Protein AF-A0A2C1K5Q5-F1 (afdb_monomer_lite)

Radius of gyration: 45.85 Å; chains: 1; bounding box: 96×28×118 Å

pLDDT: mean 88.66, std 10.62, range [39.16, 97.31]

Secondary structure (DSSP, 8-state):
--SSHHHHHHHHHHHHHHHHHHHHHHHHHHHHHHHHHHHHHHHHHHHHHHS--HHHHHHHHHHHHHHHHHHHHHHHHHHHHHHHHHHHHHHHHHHHHHHHHHHHHHHHHHHHHHHHHHHHHHHHHHHHHHHHHHH-S----HHHHHHTT--TT----TTTTHHHHHHHHHHHHHHHHHHHHHHHHHHHHHHHHHHTT-

Foldseek 3Di:
DPPPPVVVLVVVLVVLVVLLVVLVVVLVVLVVVLVVLVVQLVVLVVCCVVPVDPVSVVSNVVSVVVNVVSVVVNVVSVVVSVVSVVVNVVSVVVVVVVVVVVVVVVVVVVVVVVVVVVVVVVVVVVVVVVVCVVCPPDQQDVVLCVVLVHDSPDHQDCPSNVVSVVVSVVVVVVVVVVVVVVVVVVVVVVVCVVPVPD

Sequence (198 aa):
MMGLFNSKKVSEMEKLQEQQAKLQAESGKLQAKLTQIQNGLVIAETNEMIDPTASNKKQVEKFKNAVEKTKEEIAEVTKQAQEVAQQIGAIKAEEKRAEIAEAGKVHEERVYLSHKRQLLENEIDRLNNWLYAKTGNPVEAPELKKLAGLKYNESISPVEHAPYKEAELKAVEAGREKAKRDFEKLMKQINDFLEKNE

Structure (mmCIF, N/CA/C/O backbone):
data_AF-A0A2C1K5Q5-F1
#
_entry.id   AF-A0A2C1K5Q5-F1
#
loop_
_atom_site.group_PDB
_atom_site.id
_atom_site.type_symbol
_atom_site.label_atom_id
_atom_site.label_alt_id
_atom_site.label_comp_id
_atom_site.label_asym_id
_atom_site.label_entity_id
_atom_site.label_seq_id
_atom_site.pdbx_PDB_ins_code
_atom_site.Cartn_x
_atom_site.Cartn_y
_atom_site.Cartn_z
_atom_site.occupancy
_atom_site.B_iso_or_equiv
_atom_site.auth_seq_id
_atom_site.auth_comp_id
_atom_site.auth_asym_id
_atom_site.auth_atom_id
_atom_site.pdbx_PDB_model_num
ATOM 1 N N . MET A 1 1 ? -8.640 16.546 -8.458 1.00 39.16 1 MET A N 1
ATOM 2 C CA . MET A 1 1 ? -9.847 17.060 -7.764 1.00 39.16 1 MET A CA 1
ATOM 3 C C . MET A 1 1 ? -10.291 16.074 -6.674 1.00 39.16 1 MET A C 1
ATOM 5 O O . MET A 1 1 ? -11.147 15.243 -6.928 1.00 39.16 1 MET A O 1
ATOM 9 N N . MET A 1 2 ? -9.704 16.148 -5.471 1.00 49.53 2 MET A N 1
ATOM 10 C CA . MET A 1 2 ? -9.969 15.244 -4.324 1.00 49.53 2 MET A CA 1
ATOM 11 C C . MET A 1 2 ? -10.638 15.960 -3.121 1.00 49.53 2 MET A C 1
ATOM 13 O O . MET A 1 2 ? -10.566 15.495 -1.992 1.00 49.53 2 MET A O 1
ATOM 17 N N . GLY A 1 3 ? -11.262 17.129 -3.316 1.00 48.12 3 GLY A N 1
ATOM 18 C CA . GLY A 1 3 ? -11.616 18.017 -2.191 1.00 48.12 3 GLY A CA 1
ATOM 19 C C . GLY A 1 3 ? -12.977 17.787 -1.515 1.00 48.12 3 GLY A C 1
ATOM 20 O O . GLY A 1 3 ? -13.147 18.140 -0.352 1.00 48.12 3 GLY A O 1
ATOM 21 N N . LEU A 1 4 ? -13.964 17.217 -2.217 1.00 47.88 4 LEU A N 1
ATOM 22 C CA . LEU A 1 4 ? -15.367 17.209 -1.753 1.00 47.88 4 LEU A CA 1
ATOM 23 C C . LEU A 1 4 ? -15.872 15.845 -1.253 1.00 47.88 4 LEU A C 1
ATOM 25 O O . LEU A 1 4 ? -16.774 15.806 -0.420 1.00 47.88 4 LEU A O 1
ATOM 29 N N . PHE A 1 5 ? -15.296 14.736 -1.730 1.00 50.44 5 PHE A N 1
ATOM 30 C CA . PHE A 1 5 ? -15.665 13.387 -1.273 1.00 50.44 5 PHE A CA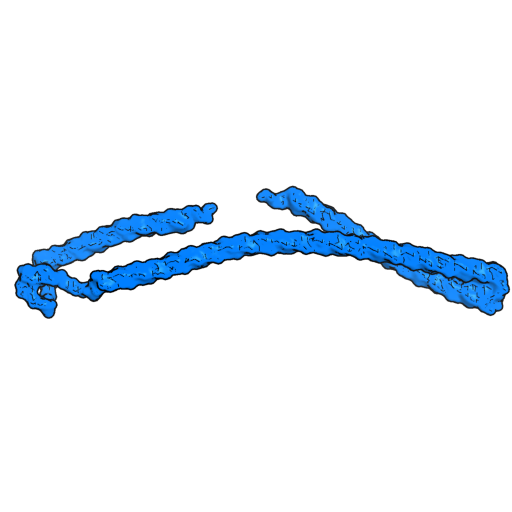 1
ATOM 31 C C . PHE A 1 5 ? -14.965 13.011 0.042 1.00 50.44 5 PHE A C 1
ATOM 33 O O . PHE A 1 5 ? -15.593 12.421 0.918 1.00 50.44 5 PHE A O 1
ATOM 40 N N . ASN A 1 6 ? -13.707 13.432 0.218 1.00 62.22 6 ASN A N 1
ATOM 41 C CA . ASN A 1 6 ? -12.969 13.208 1.463 1.00 62.22 6 ASN A CA 1
ATOM 42 C C . ASN A 1 6 ? -13.503 14.058 2.621 1.00 62.22 6 ASN A C 1
ATOM 44 O O . ASN A 1 6 ? -13.598 13.560 3.732 1.00 62.22 6 ASN A O 1
ATOM 48 N N . SER A 1 7 ? -13.918 15.307 2.391 1.00 66.19 7 SER A N 1
ATOM 49 C CA . SER A 1 7 ? -14.347 16.192 3.486 1.00 66.19 7 SER A CA 1
ATOM 50 C C . SER A 1 7 ? -15.639 15.739 4.171 1.00 66.19 7 SER A C 1
ATOM 52 O O . SER A 1 7 ? -15.748 15.822 5.393 1.00 66.19 7 SER A O 1
ATOM 54 N N . LYS A 1 8 ? -16.605 15.200 3.414 1.00 72.00 8 LYS A N 1
ATOM 55 C CA . LYS A 1 8 ? -17.844 14.649 3.988 1.00 72.00 8 LYS A CA 1
ATOM 56 C C . LYS A 1 8 ? -17.593 13.385 4.809 1.00 72.00 8 LYS A C 1
ATOM 58 O O . LYS A 1 8 ? -18.120 13.290 5.911 1.00 72.00 8 LYS A O 1
ATOM 63 N N . LYS A 1 9 ? -16.773 12.456 4.308 1.00 73.19 9 LYS A N 1
ATOM 64 C CA . LYS A 1 9 ? -16.445 11.214 5.027 1.00 73.19 9 LYS A CA 1
ATOM 65 C C . LYS A 1 9 ? -15.557 11.447 6.243 1.00 73.19 9 LYS A C 1
ATOM 67 O O . LYS A 1 9 ? -15.786 10.822 7.268 1.00 73.19 9 LYS A O 1
ATOM 72 N N . VAL A 1 10 ? -14.618 12.391 6.165 1.00 75.69 10 VAL A N 1
ATOM 73 C CA . VAL A 1 10 ? -13.836 12.843 7.326 1.00 75.69 10 VAL A CA 1
ATOM 74 C C . VAL A 1 10 ? -14.768 13.417 8.393 1.00 75.69 10 VAL A C 1
ATOM 76 O O . VAL A 1 10 ? -14.705 12.992 9.540 1.00 75.69 10 VAL A O 1
ATOM 79 N N . SER A 1 11 ? -15.716 14.280 8.011 1.00 83.75 11 SER A N 1
ATOM 80 C CA . SER A 1 11 ? -16.703 14.828 8.952 1.00 83.75 11 SER A CA 1
ATOM 81 C C . SER A 1 11 ? -17.631 13.760 9.550 1.00 83.75 11 SER A C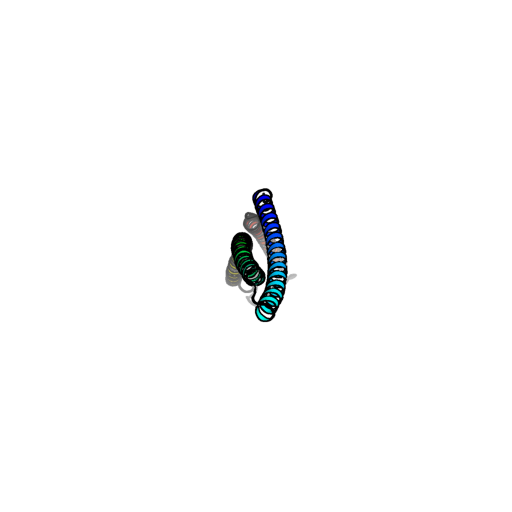 1
ATOM 83 O O . SER A 1 11 ? -18.013 13.849 10.715 1.00 83.75 11 SER A O 1
ATOM 85 N N . GLU A 1 12 ? -18.016 12.745 8.777 1.00 89.00 12 GLU A N 1
ATOM 86 C CA . GLU A 1 12 ? -18.826 11.622 9.261 1.00 89.00 12 GLU A CA 1
ATOM 87 C C . GLU A 1 12 ? -18.035 10.712 10.213 1.00 89.00 12 GLU A C 1
ATOM 89 O O . GLU A 1 12 ? -18.529 10.361 11.283 1.00 89.00 12 GLU A O 1
ATOM 94 N N . MET A 1 13 ? -16.779 10.409 9.883 1.00 89.62 13 MET A N 1
ATOM 95 C CA . MET A 1 13 ? -15.852 9.667 10.737 1.00 89.62 13 MET A CA 1
ATOM 96 C C . MET A 1 13 ? -15.617 10.383 12.071 1.00 89.62 13 MET A C 1
ATOM 98 O O . MET A 1 13 ? -15.681 9.747 13.120 1.00 89.62 13 MET A O 1
ATOM 102 N N . GLU A 1 14 ? -15.385 11.697 12.050 1.00 89.88 14 GLU A N 1
ATOM 103 C CA . GLU A 1 14 ? -15.222 12.516 13.259 1.00 89.88 14 GLU A CA 1
ATOM 104 C C . GLU A 1 14 ? -16.461 12.435 14.160 1.00 89.88 14 GLU A C 1
ATOM 106 O O . GLU A 1 14 ? -16.340 12.191 15.361 1.00 89.88 14 GLU A O 1
ATOM 111 N N . LYS A 1 15 ? -17.664 12.551 13.581 1.00 94.19 15 LYS A N 1
ATOM 112 C CA . LYS A 1 15 ? -18.925 12.422 14.329 1.00 94.19 15 LYS A CA 1
ATOM 113 C C . LYS A 1 15 ? -19.098 11.036 14.942 1.00 94.19 15 LYS A C 1
ATOM 115 O O . LYS A 1 15 ? -19.500 10.933 16.099 1.00 94.19 15 LYS A O 1
ATOM 120 N N . LEU A 1 16 ? -18.787 9.977 14.197 1.00 94.38 16 LEU A N 1
ATOM 121 C CA . LEU A 1 16 ? -18.882 8.605 14.696 1.00 94.38 16 LEU A CA 1
ATOM 122 C C . LEU A 1 16 ? -17.865 8.332 15.808 1.00 94.38 16 LEU A C 1
ATOM 124 O O . LEU A 1 16 ? -18.200 7.676 16.791 1.00 94.38 16 LEU A O 1
ATOM 128 N N . GLN A 1 17 ? -16.649 8.872 15.707 1.00 91.81 17 GLN A N 1
ATOM 129 C CA . GLN A 1 17 ? -15.642 8.784 16.770 1.00 91.81 17 GLN A CA 1
ATOM 130 C C . GLN A 1 17 ? -16.077 9.539 18.030 1.00 91.81 17 GLN A C 1
ATOM 132 O O . GLN A 1 17 ? -15.941 9.019 19.139 1.00 91.81 17 GLN A O 1
ATOM 137 N N . GLU A 1 18 ? -16.659 10.731 17.878 1.00 95.56 18 GLU A N 1
ATOM 138 C CA . GLU A 1 18 ? -17.220 11.486 19.000 1.00 95.56 18 GLU A CA 1
ATOM 139 C C . GLU A 1 18 ? -18.381 10.722 19.660 1.00 95.56 18 GLU A C 1
ATOM 141 O O . GLU A 1 18 ? -18.452 10.624 20.887 1.00 95.56 18 GLU A O 1
ATOM 146 N N . GLN A 1 19 ? -19.274 10.133 18.861 1.00 94.75 19 GLN A N 1
ATOM 147 C CA . GLN A 1 19 ? -20.378 9.313 19.355 1.00 94.75 19 GLN A CA 1
ATOM 148 C C . GLN A 1 19 ? -19.874 8.055 20.075 1.00 94.75 19 GLN A C 1
ATOM 150 O O . GLN A 1 19 ? -20.374 7.728 21.151 1.00 94.75 19 GLN A O 1
ATOM 155 N N . GLN A 1 20 ? -18.849 7.386 19.544 1.00 93.50 20 GLN A N 1
ATOM 156 C CA . GLN A 1 20 ? -18.217 6.237 20.189 1.00 93.50 20 GLN A CA 1
ATOM 157 C C . GLN A 1 20 ? -17.635 6.613 21.559 1.00 93.50 20 GLN A C 1
ATOM 159 O O . GLN A 1 20 ? -17.859 5.897 22.536 1.00 93.50 20 GLN A O 1
ATOM 164 N N . ALA A 1 21 ? -16.941 7.750 21.654 1.00 93.94 21 ALA A N 1
ATOM 165 C CA . ALA A 1 21 ? -16.393 8.245 22.915 1.00 93.94 21 ALA A CA 1
ATOM 166 C C . ALA A 1 21 ? -17.498 8.577 23.935 1.00 93.94 21 ALA A C 1
ATOM 168 O O . ALA A 1 21 ? -17.375 8.243 25.116 1.00 93.94 21 ALA A O 1
ATOM 169 N N . LYS A 1 22 ? -18.608 9.181 23.485 1.00 96.56 22 LYS A N 1
ATOM 170 C CA . LYS A 1 22 ? -19.780 9.461 24.333 1.00 96.56 22 LYS A CA 1
ATOM 171 C C . LYS A 1 22 ? -20.405 8.179 24.882 1.00 96.56 22 LYS A C 1
ATOM 173 O O . LYS A 1 22 ? -20.611 8.093 26.090 1.00 96.56 22 LYS A O 1
ATOM 178 N N . LEU A 1 23 ? -20.633 7.176 24.033 1.00 96.31 23 LEU A N 1
ATOM 179 C CA . LEU A 1 23 ? -21.210 5.888 24.435 1.00 96.31 23 LEU A CA 1
ATOM 180 C C . LEU A 1 23 ? -20.294 5.122 25.403 1.00 96.31 23 LEU A C 1
ATOM 182 O O . LEU A 1 23 ? -20.768 4.532 26.371 1.00 96.31 23 LEU A O 1
ATOM 186 N N . GLN A 1 24 ? -18.972 5.178 25.211 1.00 92.50 24 GLN A N 1
ATOM 187 C CA . GLN A 1 24 ? -18.012 4.599 26.160 1.00 92.50 24 GLN A CA 1
ATOM 188 C C . GLN A 1 24 ? -18.064 5.293 27.527 1.00 92.50 24 GLN A C 1
ATOM 190 O O . GLN A 1 24 ? -18.086 4.624 28.563 1.00 92.50 24 GLN A O 1
ATOM 195 N N . ALA A 1 25 ? -18.124 6.627 27.543 1.00 95.50 25 ALA A N 1
ATOM 196 C CA . ALA A 1 25 ? -18.254 7.392 28.778 1.00 95.50 25 ALA A CA 1
ATOM 197 C C . ALA A 1 25 ? -19.586 7.106 29.494 1.00 95.50 25 ALA A C 1
ATOM 199 O O . ALA A 1 25 ? -19.619 6.991 30.720 1.00 95.50 25 ALA A O 1
ATOM 200 N N . GLU A 1 26 ? -20.681 6.971 28.745 1.00 95.88 26 GLU A N 1
ATOM 201 C CA . GLU A 1 26 ? -21.997 6.609 29.272 1.00 95.88 26 GLU A CA 1
ATOM 202 C C . GLU A 1 26 ? -22.008 5.194 29.858 1.00 95.88 26 GLU A C 1
ATOM 204 O O . GLU A 1 26 ? -22.417 5.015 31.005 1.00 95.88 26 GLU A O 1
ATOM 209 N N . SER A 1 27 ? -21.453 4.213 29.143 1.00 93.75 27 SER A N 1
ATOM 210 C CA . SER A 1 27 ? -21.282 2.848 29.649 1.00 93.75 27 SER A CA 1
ATOM 211 C C . SER A 1 27 ? -20.487 2.828 30.957 1.00 93.75 27 SER A C 1
ATOM 213 O O . SER A 1 27 ? -20.879 2.147 31.904 1.00 93.75 27 SER A O 1
ATOM 215 N N . GLY A 1 28 ? -19.399 3.600 31.055 1.00 93.69 28 GLY A N 1
ATOM 216 C CA . GLY A 1 28 ? -18.613 3.710 32.288 1.00 93.69 28 GLY A CA 1
ATOM 217 C C . GLY A 1 28 ? -19.412 4.296 33.458 1.00 93.69 28 GLY A C 1
ATOM 218 O O . GLY A 1 28 ? -19.342 3.790 34.580 1.00 93.69 28 GLY A O 1
ATOM 219 N N . LYS A 1 29 ? -20.236 5.322 33.203 1.00 96.88 29 LYS A N 1
ATOM 220 C CA . LYS A 1 29 ? -21.138 5.898 34.215 1.00 96.88 29 LYS A CA 1
ATOM 221 C C . LYS A 1 29 ? -22.200 4.898 34.672 1.00 96.88 29 LYS A C 1
ATOM 223 O O . LYS A 1 29 ? -22.448 4.790 35.872 1.00 96.88 29 LYS A O 1
ATOM 228 N N . LEU A 1 30 ? -22.809 4.159 33.745 1.00 97.19 30 LEU A N 1
ATOM 229 C CA . LEU A 1 30 ? -23.820 3.149 34.060 1.00 97.19 30 LEU A CA 1
ATOM 230 C C . LEU A 1 30 ? -23.230 1.972 34.842 1.00 97.19 30 LEU A C 1
ATOM 232 O O . LEU A 1 30 ? -23.850 1.510 35.796 1.00 97.19 30 LEU A O 1
ATOM 236 N N . GLN A 1 31 ? -22.011 1.537 34.516 1.00 95.38 31 GLN A N 1
ATOM 237 C CA . GLN A 1 31 ? -21.297 0.515 35.287 1.00 95.38 31 GLN A CA 1
ATOM 238 C C . GLN A 1 31 ? -21.001 0.986 36.716 1.00 95.38 31 GLN A C 1
ATOM 240 O O . GLN A 1 31 ? -21.250 0.250 37.668 1.00 95.38 31 GLN A O 1
ATOM 245 N N . ALA A 1 32 ? -20.546 2.230 36.895 1.00 97.06 32 ALA A N 1
ATOM 246 C CA . ALA A 1 32 ? -20.340 2.797 38.228 1.00 97.06 32 ALA A CA 1
ATOM 247 C C . ALA A 1 32 ? -21.654 2.878 39.030 1.00 97.06 32 ALA A C 1
ATOM 249 O O . ALA A 1 32 ? -21.691 2.502 40.204 1.00 97.06 32 ALA A O 1
ATOM 250 N N . LYS A 1 33 ? -22.747 3.309 38.385 1.00 96.81 33 LYS A N 1
ATOM 251 C CA . LYS A 1 33 ? -24.098 3.337 38.966 1.00 96.81 33 LYS A CA 1
ATOM 252 C C . LYS A 1 33 ? -24.565 1.934 39.360 1.00 96.81 33 LYS A C 1
ATOM 254 O O . LYS A 1 33 ? -25.081 1.762 40.460 1.00 96.81 33 LYS A O 1
ATOM 259 N N . LEU A 1 34 ? -24.347 0.929 38.511 1.00 97.06 34 LEU A N 1
ATOM 260 C CA . LEU A 1 34 ? -24.694 -0.464 38.796 1.00 97.06 34 LEU A CA 1
ATOM 261 C C . LEU A 1 34 ? -23.982 -0.966 40.057 1.00 97.06 34 LEU A C 1
ATOM 263 O O . LEU A 1 34 ? -24.642 -1.502 40.943 1.00 97.06 34 LEU A O 1
ATOM 267 N N . THR A 1 35 ? -22.676 -0.720 40.182 1.00 97.12 35 THR A N 1
ATOM 268 C CA . THR A 1 35 ? -21.897 -1.080 41.377 1.00 97.12 35 THR A CA 1
ATOM 269 C C . THR A 1 35 ? -22.449 -0.408 42.636 1.00 97.12 35 THR A C 1
ATOM 271 O O . THR A 1 35 ? -22.597 -1.049 43.675 1.00 97.12 35 THR A O 1
ATOM 274 N N . GLN A 1 36 ? -22.811 0.877 42.560 1.00 96.75 36 GLN A N 1
ATOM 275 C CA . GLN A 1 36 ? -23.416 1.592 43.690 1.00 96.75 36 GLN A CA 1
ATOM 276 C C . GLN A 1 36 ? -24.774 0.999 44.093 1.00 96.75 36 GLN A C 1
ATOM 278 O O . GLN A 1 36 ? -25.029 0.807 45.282 1.00 96.75 36 GLN A O 1
ATOM 283 N N . ILE A 1 37 ? -25.629 0.676 43.118 1.00 96.44 37 ILE A N 1
ATOM 284 C CA . ILE A 1 37 ? -26.935 0.043 43.352 1.00 96.44 37 ILE A CA 1
ATOM 285 C C . ILE A 1 37 ? -26.750 -1.350 43.968 1.00 96.44 37 ILE A C 1
ATOM 287 O O . ILE A 1 37 ? -27.461 -1.687 44.910 1.00 96.44 37 ILE A O 1
ATOM 291 N N . GLN A 1 38 ? -25.789 -2.143 43.486 1.00 95.75 38 GLN A N 1
ATOM 292 C CA . GLN A 1 38 ? -25.484 -3.472 44.026 1.00 95.75 38 GLN A CA 1
ATOM 293 C C . GLN A 1 38 ? -24.976 -3.406 45.470 1.00 95.75 38 GLN A C 1
ATOM 295 O O . GLN A 1 38 ? -25.436 -4.173 46.310 1.00 95.75 38 GLN A O 1
ATOM 300 N N . ASN A 1 39 ? -24.105 -2.450 45.795 1.00 96.25 39 ASN A N 1
ATOM 301 C CA . ASN A 1 39 ? -23.684 -2.225 47.180 1.00 96.25 39 ASN A CA 1
ATOM 302 C C . ASN A 1 39 ? -24.875 -1.832 48.072 1.00 96.25 39 ASN A C 1
ATOM 304 O O . ASN A 1 39 ? -25.008 -2.333 49.188 1.00 96.25 39 ASN A O 1
ATOM 308 N N . GLY A 1 40 ? -25.773 -0.976 47.571 1.00 95.12 40 GLY A N 1
ATOM 309 C CA . GLY A 1 40 ? -27.017 -0.621 48.260 1.00 95.12 40 GLY A CA 1
ATOM 310 C C . GLY A 1 40 ? -27.956 -1.814 48.464 1.00 95.12 40 GLY A C 1
ATOM 311 O O . GLY A 1 40 ? -28.557 -1.939 49.530 1.00 95.12 40 GLY A O 1
ATOM 312 N N . LEU A 1 41 ? -28.034 -2.717 47.481 1.00 95.75 41 LEU A N 1
ATOM 313 C CA . LEU A 1 41 ? -28.799 -3.959 47.570 1.00 95.75 41 LEU A CA 1
ATOM 314 C C . LEU A 1 41 ? -28.278 -4.852 48.700 1.00 95.75 41 LEU A C 1
ATOM 316 O O . LEU A 1 41 ? -29.075 -5.278 49.525 1.00 95.75 41 LEU A O 1
ATOM 320 N N . VAL A 1 42 ? -26.962 -5.066 48.793 1.00 95.69 42 VAL A N 1
ATOM 321 C CA . VAL A 1 42 ? -26.351 -5.891 49.855 1.00 95.69 42 VAL A CA 1
ATOM 322 C C . VAL A 1 42 ? -26.678 -5.342 51.249 1.00 95.69 42 VAL A C 1
ATOM 324 O O . VAL A 1 42 ? -27.010 -6.101 52.162 1.00 95.69 42 VAL A O 1
ATOM 327 N N . ILE A 1 43 ? -26.637 -4.017 51.422 1.00 94.56 43 ILE A N 1
ATOM 328 C CA . ILE A 1 43 ? -27.013 -3.365 52.686 1.00 94.56 43 ILE A CA 1
ATOM 329 C C . ILE A 1 43 ? -28.507 -3.569 52.979 1.00 94.56 43 ILE A C 1
ATOM 331 O O . ILE A 1 43 ? -28.873 -3.899 54.106 1.00 94.56 43 ILE A O 1
ATOM 335 N N . ALA A 1 44 ? -29.375 -3.400 51.978 1.00 93.06 44 ALA A N 1
ATOM 336 C CA . ALA A 1 44 ? -30.815 -3.599 52.134 1.00 93.06 44 ALA A CA 1
ATOM 337 C C . ALA A 1 44 ? -31.167 -5.058 52.474 1.00 93.06 44 ALA A C 1
ATOM 339 O O . ALA A 1 44 ? -31.993 -5.289 53.354 1.00 93.06 44 ALA A O 1
ATOM 340 N N . GLU A 1 45 ? -30.509 -6.027 51.836 1.00 93.31 45 GLU A N 1
ATOM 341 C CA . GLU A 1 45 ? -30.663 -7.457 52.125 1.00 93.31 45 GLU A CA 1
ATOM 342 C C . GLU A 1 45 ? -30.188 -7.785 53.546 1.00 93.31 45 GLU A C 1
ATOM 344 O O . GLU A 1 45 ? -30.868 -8.508 54.269 1.00 93.31 45 GLU A O 1
ATOM 349 N N . THR A 1 46 ? -29.084 -7.182 53.998 1.00 95.06 46 THR A N 1
ATOM 350 C CA . THR A 1 46 ? -28.599 -7.323 55.382 1.00 95.06 46 THR A CA 1
ATOM 351 C C . THR A 1 46 ? -29.612 -6.775 56.392 1.00 95.06 46 THR A C 1
ATOM 353 O O . THR A 1 46 ? -29.907 -7.430 57.390 1.00 95.06 46 THR A O 1
ATOM 356 N N . ASN A 1 47 ? -30.190 -5.600 56.129 1.00 91.56 47 ASN A N 1
ATOM 357 C CA . ASN A 1 47 ? -31.213 -5.009 56.995 1.00 91.56 47 ASN A CA 1
ATOM 358 C C . ASN A 1 47 ? -32.495 -5.851 57.038 1.00 91.56 47 ASN A C 1
ATOM 360 O O . ASN A 1 47 ? -33.099 -5.972 58.098 1.00 91.56 47 ASN A O 1
ATOM 364 N N . GLU A 1 48 ? -32.906 -6.448 55.916 1.00 92.94 48 GLU A N 1
ATOM 365 C CA . GLU A 1 48 ? -34.038 -7.382 55.886 1.00 92.94 48 GLU A CA 1
ATOM 366 C C . GLU A 1 48 ? -33.754 -8.655 56.701 1.00 92.94 48 GLU A C 1
ATOM 368 O O . GLU A 1 48 ? -34.644 -9.137 57.398 1.00 92.94 48 GLU A O 1
ATOM 373 N N . MET A 1 49 ? -32.525 -9.185 56.655 1.00 93.12 49 MET A N 1
ATOM 374 C CA . MET A 1 49 ? -32.130 -10.356 57.451 1.00 93.12 49 MET A CA 1
ATOM 375 C C . MET A 1 49 ? -32.129 -10.073 58.956 1.00 93.12 49 MET A C 1
ATOM 377 O O . MET A 1 49 ? -32.522 -10.938 59.736 1.00 93.12 49 MET A O 1
ATOM 381 N N . ILE A 1 50 ? -31.669 -8.885 59.364 1.00 94.38 50 ILE A N 1
ATOM 382 C CA . ILE A 1 50 ? -31.616 -8.473 60.774 1.00 94.38 50 ILE A CA 1
ATOM 383 C C . ILE A 1 50 ? -33.016 -8.122 61.294 1.00 94.38 50 ILE A C 1
ATOM 385 O O . ILE A 1 50 ? -33.365 -8.503 62.410 1.00 94.38 50 ILE A O 1
ATOM 389 N N . ASP A 1 51 ? -33.812 -7.407 60.496 1.00 91.31 51 ASP A N 1
ATOM 390 C CA . ASP A 1 51 ? -35.159 -6.958 60.847 1.00 91.31 51 ASP A CA 1
ATOM 391 C C . ASP A 1 51 ? -36.130 -7.154 59.661 1.00 91.31 51 ASP A C 1
ATOM 393 O O . ASP A 1 51 ? -36.219 -6.302 58.762 1.00 91.31 51 ASP A O 1
ATOM 397 N N . PRO A 1 52 ? -36.874 -8.276 59.619 1.00 89.00 52 PRO A N 1
ATOM 398 C CA . PRO A 1 52 ? -37.687 -8.664 58.470 1.00 89.00 52 PRO A CA 1
ATOM 399 C C . PRO A 1 52 ? -39.031 -7.920 58.425 1.00 89.00 52 PRO A C 1
ATOM 401 O O . PRO A 1 52 ? -40.113 -8.512 58.481 1.00 89.00 52 PRO A O 1
ATOM 404 N N . THR A 1 53 ? -38.977 -6.598 58.271 1.00 93.38 53 THR A N 1
ATOM 405 C CA . THR A 1 53 ? -40.159 -5.747 58.093 1.00 93.38 53 THR A CA 1
ATOM 406 C C . THR A 1 53 ? -40.618 -5.692 56.636 1.00 93.38 53 THR A C 1
ATOM 408 O O . THR A 1 53 ? -39.848 -5.856 55.686 1.00 93.38 53 THR A O 1
ATOM 411 N N . ALA A 1 54 ? -41.896 -5.358 56.433 1.00 90.25 54 ALA A N 1
ATOM 412 C CA . ALA A 1 54 ? -42.432 -5.077 55.100 1.00 90.25 54 ALA A CA 1
ATOM 413 C C . ALA A 1 54 ? -41.729 -3.889 54.407 1.00 90.25 54 ALA A C 1
ATOM 415 O O . ALA A 1 54 ? -41.705 -3.818 53.179 1.00 90.25 54 ALA A O 1
ATOM 416 N N . SER A 1 55 ? -41.160 -2.957 55.181 1.00 91.69 55 SER A N 1
ATOM 417 C CA . SER A 1 55 ? -40.391 -1.829 54.647 1.00 91.69 55 SER A CA 1
ATOM 418 C C . SER A 1 55 ? -39.066 -2.293 54.041 1.00 91.69 55 SER A C 1
ATOM 420 O O . SER A 1 55 ? -38.768 -1.949 52.896 1.00 91.69 55 SER A O 1
ATOM 422 N N . ASN A 1 56 ? -38.315 -3.130 54.764 1.00 89.50 56 ASN A N 1
ATOM 423 C CA . ASN A 1 56 ? -37.016 -3.633 54.311 1.00 89.50 56 ASN A CA 1
ATOM 424 C C . ASN A 1 56 ? -37.162 -4.525 53.068 1.00 89.50 56 ASN A C 1
ATOM 426 O O . ASN A 1 56 ? -36.450 -4.321 52.085 1.00 89.50 56 ASN A O 1
ATOM 430 N N . LYS A 1 57 ? -38.194 -5.381 53.026 1.00 92.19 57 LYS A N 1
ATOM 431 C CA . LYS A 1 57 ? -38.570 -6.157 51.826 1.00 92.19 57 LYS A CA 1
ATOM 432 C C . LYS A 1 57 ? -38.799 -5.287 50.590 1.00 92.19 57 LYS A C 1
ATOM 434 O O . LYS A 1 57 ? -38.225 -5.529 49.529 1.00 92.19 57 LYS A O 1
ATOM 439 N N . LYS A 1 58 ? -39.596 -4.220 50.726 1.00 94.19 58 LYS A N 1
ATOM 440 C CA . LYS A 1 58 ? -39.845 -3.272 49.624 1.00 94.19 58 LYS A CA 1
ATOM 441 C C . LYS A 1 58 ? -38.574 -2.559 49.171 1.00 94.19 58 LYS A C 1
ATOM 443 O O . LYS A 1 58 ? -38.456 -2.203 47.999 1.00 94.19 58 LYS A O 1
ATOM 448 N N . GLN A 1 59 ? -37.640 -2.294 50.081 1.00 93.19 59 GLN A N 1
ATOM 449 C CA . GLN A 1 59 ? -36.373 -1.656 49.740 1.00 93.19 59 GLN A CA 1
ATOM 450 C C . GLN A 1 59 ? -35.478 -2.590 48.915 1.00 93.19 59 GLN A C 1
ATOM 452 O O . GLN A 1 59 ? -34.930 -2.149 47.903 1.00 93.19 59 GLN A O 1
ATOM 457 N N . VAL A 1 60 ? -35.404 -3.875 49.272 1.00 95.12 60 VAL A N 1
ATOM 458 C CA . VAL A 1 60 ? -34.706 -4.906 48.487 1.00 95.12 60 VAL A CA 1
ATOM 459 C C . VAL A 1 60 ? -35.306 -5.037 47.086 1.00 95.12 60 VAL A C 1
ATOM 461 O O . VAL A 1 60 ? -34.573 -4.980 46.099 1.00 95.12 60 VAL A O 1
ATOM 464 N N . GLU A 1 61 ? -36.634 -5.121 46.961 1.00 95.31 61 GLU A N 1
ATOM 465 C CA . GLU A 1 61 ? -37.307 -5.177 45.652 1.00 95.31 61 GLU A CA 1
ATOM 466 C C . GLU A 1 61 ? -37.013 -3.945 44.784 1.00 95.31 61 GLU A C 1
ATOM 468 O O . GLU A 1 61 ? -36.757 -4.072 43.585 1.00 95.31 61 GLU A O 1
ATOM 473 N N . LYS A 1 62 ? -36.988 -2.741 45.374 1.00 95.75 62 LYS A N 1
ATOM 474 C CA . LYS A 1 62 ? -36.616 -1.512 44.654 1.00 95.75 62 LYS A CA 1
ATOM 475 C C . LYS A 1 62 ? -35.194 -1.581 44.104 1.00 95.75 62 LYS A C 1
ATOM 477 O O . LYS A 1 62 ? -34.987 -1.211 42.950 1.00 95.75 62 LYS A O 1
ATOM 482 N N . PHE A 1 63 ? -34.233 -2.048 44.900 1.00 97.00 63 PHE A N 1
ATOM 483 C CA . PHE A 1 63 ? -32.852 -2.191 44.443 1.00 97.00 63 PHE A CA 1
ATOM 484 C C . PHE A 1 63 ? -32.713 -3.275 43.370 1.00 97.00 63 PHE A C 1
ATOM 486 O O . PHE A 1 63 ? -32.054 -3.021 42.367 1.00 97.00 63 PHE A O 1
ATOM 493 N N . LYS A 1 64 ? -33.393 -4.423 43.500 1.00 96.50 64 LYS A N 1
ATOM 494 C CA . LYS A 1 64 ? -33.424 -5.463 42.453 1.00 96.50 64 LYS A CA 1
ATOM 495 C C . LYS A 1 64 ? -33.961 -4.918 41.128 1.00 96.50 64 LYS A C 1
ATOM 497 O O . LYS A 1 64 ? -33.319 -5.076 40.095 1.00 96.50 64 LYS A O 1
ATOM 502 N N . ASN A 1 65 ? -35.068 -4.178 41.167 1.00 96.94 65 ASN A N 1
ATOM 503 C CA . ASN A 1 65 ? -35.621 -3.530 39.976 1.00 96.94 65 ASN A CA 1
ATOM 504 C C . ASN A 1 65 ? -34.669 -2.475 39.384 1.00 96.94 65 ASN A C 1
ATOM 506 O O . ASN A 1 65 ? -34.575 -2.341 38.167 1.00 96.94 65 ASN A O 1
ATOM 510 N N . ALA A 1 66 ? -33.958 -1.717 40.224 1.00 95.69 66 ALA A N 1
ATOM 511 C CA . ALA A 1 66 ? -32.974 -0.736 39.769 1.00 95.69 66 ALA A CA 1
ATOM 512 C C . ALA A 1 66 ? -31.734 -1.393 39.134 1.00 95.69 66 ALA A C 1
ATOM 514 O O . ALA A 1 66 ? -31.197 -0.854 38.164 1.00 95.69 66 ALA A O 1
ATOM 515 N N . VAL A 1 67 ? -31.300 -2.553 39.646 1.00 96.75 67 VAL A N 1
ATOM 516 C CA . VAL A 1 67 ? -30.236 -3.375 39.048 1.00 96.75 67 VAL A CA 1
ATOM 517 C C . VAL A 1 67 ? -30.640 -3.816 37.646 1.00 96.75 67 VAL A C 1
ATOM 519 O O . VAL A 1 67 ? -29.886 -3.568 36.709 1.00 96.75 67 VAL A O 1
ATOM 522 N N . GLU A 1 68 ? -31.822 -4.416 37.486 1.00 96.81 68 GLU A N 1
ATOM 523 C CA . GLU A 1 68 ? -32.270 -4.920 36.181 1.00 96.81 68 GLU A CA 1
ATOM 524 C C . GLU A 1 68 ? -32.423 -3.793 35.153 1.00 96.81 68 GLU A C 1
ATOM 526 O O . GLU A 1 68 ? -31.838 -3.876 34.077 1.00 96.81 68 GLU A O 1
ATOM 531 N N . LYS A 1 69 ? -33.052 -2.669 35.520 1.00 96.88 69 LYS A N 1
ATOM 532 C CA . LYS A 1 69 ? -33.135 -1.495 34.631 1.00 96.88 69 LYS A CA 1
ATOM 533 C C . LYS A 1 69 ? -31.766 -0.966 34.211 1.00 96.88 69 LYS A C 1
ATOM 535 O O . LYS A 1 69 ? -31.556 -0.627 33.054 1.00 96.88 69 LYS A O 1
ATOM 540 N N . THR A 1 70 ? -30.815 -0.902 35.144 1.00 96.12 70 THR A N 1
ATOM 541 C CA . THR A 1 70 ? -29.467 -0.406 34.827 1.00 96.12 70 THR A CA 1
ATOM 542 C C . THR A 1 70 ? -28.714 -1.388 33.922 1.00 96.12 70 THR A C 1
ATOM 544 O O . THR A 1 70 ? -27.956 -0.959 33.058 1.00 96.12 70 THR A O 1
ATOM 547 N N . LYS A 1 71 ? -28.932 -2.703 34.066 1.00 96.31 71 LYS A N 1
ATOM 548 C CA . LYS A 1 71 ? -28.385 -3.708 33.139 1.00 96.31 71 LYS A CA 1
ATOM 549 C C . LYS A 1 71 ? -28.975 -3.573 31.734 1.00 96.31 71 LYS A C 1
ATOM 551 O O . LYS A 1 71 ? -28.225 -3.687 30.770 1.00 96.31 71 LYS A O 1
ATOM 556 N N . GLU A 1 72 ? -30.277 -3.316 31.617 1.00 97.31 72 GLU A N 1
ATOM 557 C CA . GLU A 1 72 ? -30.935 -3.054 30.330 1.00 97.31 72 GLU A CA 1
ATOM 558 C C . GLU A 1 72 ? -30.360 -1.799 29.655 1.00 97.31 72 GLU A C 1
ATOM 560 O O . GLU A 1 72 ? -29.989 -1.854 28.483 1.00 97.31 72 GLU A O 1
ATOM 565 N N . GLU A 1 73 ? -30.188 -0.702 30.403 1.00 96.19 73 GLU A N 1
ATOM 566 C CA . GLU A 1 73 ? -29.535 0.525 29.914 1.00 96.19 73 GLU A CA 1
ATOM 567 C C . GLU A 1 73 ? -28.105 0.239 29.408 1.00 96.19 73 GLU A C 1
ATOM 569 O O . GLU A 1 73 ? -27.727 0.682 28.324 1.00 96.19 73 GLU A O 1
ATOM 574 N N . ILE A 1 74 ? -27.314 -0.553 30.146 1.00 95.06 74 ILE A N 1
ATOM 575 C CA . ILE A 1 74 ? -25.960 -0.960 29.723 1.00 95.06 74 ILE A CA 1
ATOM 576 C C . ILE A 1 74 ? -26.004 -1.783 28.430 1.00 95.06 74 ILE A C 1
ATOM 578 O O . ILE A 1 74 ? -25.161 -1.584 27.550 1.00 95.06 74 ILE A O 1
ATOM 582 N N . ALA A 1 75 ? -26.951 -2.715 28.309 1.00 95.81 75 ALA A N 1
ATOM 583 C CA . ALA A 1 75 ? -27.085 -3.558 27.125 1.00 95.81 75 ALA A CA 1
ATOM 584 C C . ALA A 1 75 ? -27.407 -2.725 25.875 1.00 95.81 75 ALA A C 1
ATOM 586 O O . ALA A 1 75 ? -26.794 -2.935 24.827 1.00 95.81 75 ALA A O 1
ATOM 587 N N . GLU A 1 76 ? -28.296 -1.739 25.999 1.00 96.94 76 GLU A N 1
ATOM 588 C CA . GLU A 1 76 ? -28.655 -0.837 24.903 1.00 96.94 76 GLU A CA 1
ATOM 589 C C . GLU A 1 76 ? -27.471 0.047 24.480 1.00 96.94 76 GLU A C 1
ATOM 591 O O . GLU A 1 76 ? -27.122 0.087 23.300 1.00 96.94 76 GLU A O 1
ATOM 596 N N . VAL A 1 77 ? -26.770 0.673 25.432 1.00 96.44 77 VAL A N 1
ATOM 597 C CA . VAL A 1 77 ? -25.565 1.474 25.136 1.00 96.44 77 VAL A CA 1
ATOM 598 C C . VAL A 1 77 ? -24.476 0.616 24.484 1.00 96.44 77 VAL A C 1
ATOM 600 O O . VAL A 1 77 ? -23.807 1.055 23.547 1.00 96.44 77 VAL A O 1
ATOM 603 N N . THR A 1 78 ? -24.314 -0.632 24.931 1.00 93.25 78 THR A N 1
ATOM 604 C CA . THR A 1 78 ? -23.357 -1.577 24.336 1.00 93.25 78 THR A CA 1
ATOM 605 C C . TH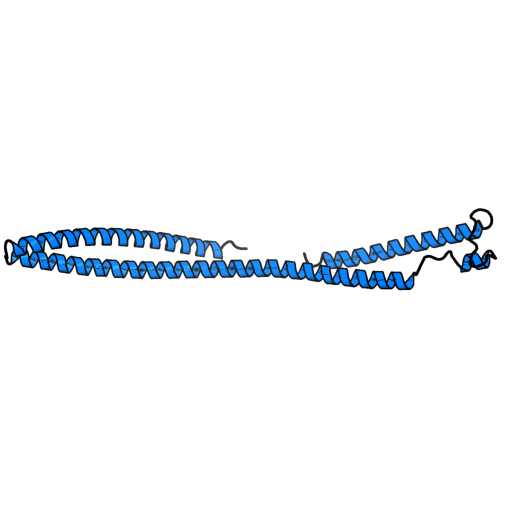R A 1 78 ? -23.720 -1.900 22.890 1.00 93.25 78 THR A C 1
ATOM 607 O O . THR A 1 78 ? -22.842 -1.911 22.025 1.00 93.25 78 THR A O 1
ATOM 610 N N . LYS A 1 79 ? -25.004 -2.129 22.602 1.00 96.38 79 LYS A N 1
ATOM 611 C CA . LYS A 1 79 ? -25.493 -2.381 21.244 1.00 96.38 79 LYS A CA 1
ATOM 612 C C . LYS A 1 79 ? -25.232 -1.180 20.331 1.00 96.38 79 LYS A C 1
ATOM 614 O O . LYS A 1 79 ? -24.646 -1.345 19.264 1.00 96.38 79 LYS A O 1
ATOM 619 N N . GLN A 1 80 ? -25.566 0.027 20.778 1.00 96.00 80 GLN A N 1
ATOM 620 C CA . GLN A 1 80 ? -25.303 1.255 20.021 1.00 96.00 80 GLN A CA 1
ATOM 621 C C . GLN A 1 80 ? -23.801 1.462 19.771 1.00 96.00 80 GLN A C 1
ATOM 623 O O . GLN A 1 80 ? -23.393 1.837 18.672 1.00 96.00 80 GLN A O 1
ATOM 628 N N . ALA A 1 81 ? -22.950 1.161 20.757 1.00 93.88 81 ALA A N 1
ATOM 629 C CA . ALA A 1 81 ? -21.500 1.241 20.597 1.00 93.88 81 ALA A CA 1
ATOM 630 C C . ALA A 1 81 ? -20.969 0.247 19.549 1.00 93.88 81 ALA A C 1
ATOM 632 O O . ALA A 1 81 ? -20.047 0.581 18.800 1.00 93.88 81 ALA A O 1
ATOM 633 N N . GLN A 1 82 ? -21.553 -0.952 19.462 1.00 94.56 82 GLN A N 1
ATOM 634 C CA . GLN A 1 82 ? -21.217 -1.935 18.429 1.00 94.56 82 GLN A CA 1
ATOM 635 C C . GLN A 1 82 ? -21.641 -1.465 17.033 1.00 94.56 82 GLN A C 1
ATOM 637 O O . GLN A 1 82 ? -20.857 -1.596 16.095 1.00 94.56 82 GLN A O 1
ATOM 642 N N . GLU A 1 83 ? -22.831 -0.881 16.890 1.00 96.12 83 GLU A N 1
ATOM 643 C CA . GLU A 1 83 ? -23.315 -0.332 15.615 1.00 96.12 83 GLU A CA 1
ATOM 644 C C . GLU A 1 83 ? -22.404 0.796 15.105 1.00 96.12 83 GLU A C 1
ATOM 646 O O . GLU A 1 83 ? -21.956 0.764 13.956 1.00 96.12 83 GLU A O 1
ATOM 651 N N . VAL A 1 84 ? -22.032 1.741 15.975 1.00 96.19 84 VAL A N 1
ATOM 652 C CA . VAL A 1 84 ? -21.082 2.816 15.636 1.00 96.19 84 VAL A CA 1
ATOM 653 C C . VAL A 1 84 ? -19.713 2.244 15.254 1.00 96.19 84 VAL A C 1
ATOM 655 O O . VAL A 1 84 ? -19.115 2.667 14.264 1.00 96.19 84 VAL A O 1
ATOM 658 N N . ALA A 1 85 ? -19.214 1.243 15.987 1.00 92.62 85 ALA A N 1
ATOM 659 C CA . ALA A 1 85 ? -17.943 0.596 15.663 1.00 92.62 85 ALA A CA 1
ATOM 660 C C . ALA A 1 85 ? -17.969 -0.098 14.288 1.00 92.62 85 ALA A C 1
ATOM 662 O O . ALA A 1 85 ? -16.983 -0.027 13.549 1.00 92.62 85 ALA A O 1
ATOM 663 N N . GLN A 1 86 ? -19.088 -0.728 13.916 1.00 95.75 86 GLN A N 1
ATOM 664 C CA . GLN A 1 86 ? -19.271 -1.325 12.590 1.00 95.75 86 GLN A CA 1
ATOM 665 C C . GLN A 1 86 ? -19.269 -0.267 11.482 1.00 95.75 86 GLN A C 1
ATOM 667 O O . GLN A 1 86 ? -18.606 -0.462 10.463 1.00 95.75 86 GLN A O 1
ATOM 672 N N . GLN A 1 87 ? -19.942 0.869 11.689 1.00 94.81 87 GLN A N 1
ATOM 673 C CA . GLN A 1 87 ? -19.953 1.981 10.730 1.00 94.81 87 GLN A CA 1
ATOM 674 C C . GLN A 1 87 ? -18.550 2.570 10.528 1.00 94.81 87 GLN A C 1
ATOM 676 O O . GLN A 1 87 ? -18.105 2.725 9.391 1.00 94.81 87 GLN A O 1
ATOM 681 N N . ILE A 1 88 ? -17.803 2.798 11.614 1.00 92.56 88 ILE A N 1
ATOM 682 C CA . ILE A 1 88 ? -16.395 3.223 11.550 1.00 92.56 88 ILE A CA 1
ATOM 683 C C . ILE A 1 88 ? -15.558 2.205 10.763 1.00 92.56 88 ILE A C 1
ATOM 685 O O . ILE A 1 88 ? -14.755 2.585 9.908 1.00 92.56 88 ILE A O 1
ATOM 689 N N . GLY A 1 89 ? -15.739 0.909 11.038 1.00 90.44 89 GLY A N 1
ATOM 690 C CA . GLY A 1 89 ? -15.047 -0.167 10.330 1.00 90.44 89 GLY A CA 1
ATOM 691 C C . GLY A 1 89 ? -15.339 -0.171 8.829 1.00 90.44 89 GLY A C 1
ATOM 692 O O . GLY A 1 89 ? -14.416 -0.323 8.028 1.00 90.44 89 GLY A O 1
ATOM 693 N N . ALA A 1 90 ? -16.596 0.054 8.441 1.00 92.06 90 ALA A N 1
ATOM 694 C CA . ALA A 1 90 ? -17.014 0.123 7.044 1.00 92.06 90 ALA A CA 1
ATOM 695 C C . ALA A 1 90 ? -16.366 1.304 6.303 1.00 92.06 90 ALA A C 1
ATOM 697 O O . ALA A 1 90 ? -15.815 1.102 5.220 1.00 92.06 90 ALA A O 1
ATOM 698 N N . ILE A 1 91 ? -16.352 2.501 6.903 1.00 89.88 91 ILE A N 1
ATOM 699 C CA . ILE A 1 91 ? -15.716 3.683 6.296 1.00 89.88 91 ILE A CA 1
ATOM 700 C C . ILE A 1 91 ? -14.212 3.444 6.111 1.00 89.88 91 ILE A C 1
ATOM 702 O O . ILE A 1 91 ? -13.697 3.631 5.010 1.00 89.88 91 ILE A O 1
ATOM 706 N N . LYS A 1 92 ? -13.514 2.936 7.138 1.00 88.50 92 LYS A N 1
ATOM 707 C CA . LYS A 1 92 ? -12.076 2.618 7.043 1.00 88.50 92 LYS A CA 1
ATOM 708 C C . LYS A 1 92 ? -11.774 1.572 5.972 1.00 88.50 92 LYS A C 1
ATOM 710 O O . LYS A 1 92 ? -10.775 1.675 5.264 1.00 88.50 92 LYS A O 1
ATOM 715 N N . ALA A 1 93 ? -12.617 0.547 5.850 1.00 89.06 93 ALA A N 1
ATOM 716 C CA . ALA A 1 93 ? -12.457 -0.474 4.820 1.00 89.06 93 ALA A CA 1
ATOM 717 C C . ALA A 1 93 ? -12.619 0.112 3.410 1.00 89.06 93 ALA A C 1
ATOM 719 O O . ALA A 1 93 ? -11.892 -0.278 2.495 1.00 89.06 93 ALA A O 1
ATOM 720 N N . GLU A 1 94 ? -13.541 1.054 3.225 1.00 89.44 94 GLU A N 1
ATOM 721 C CA . GLU A 1 94 ? -13.737 1.736 1.949 1.00 89.44 94 GLU A CA 1
ATOM 722 C C . GLU A 1 94 ? -12.571 2.676 1.609 1.00 89.44 94 GLU A C 1
ATOM 724 O O . GLU A 1 94 ? -12.059 2.620 0.491 1.00 89.44 94 GLU A O 1
ATOM 729 N N . GLU A 1 95 ? -12.092 3.468 2.574 1.00 85.44 95 GLU A N 1
ATOM 730 C CA . GLU A 1 95 ? -10.882 4.292 2.425 1.00 85.44 95 GLU A CA 1
ATOM 731 C C . GLU A 1 95 ? -9.684 3.428 2.025 1.00 85.44 95 GLU A C 1
ATOM 733 O O . GLU A 1 95 ? -8.991 3.726 1.051 1.00 85.44 95 GLU A O 1
ATOM 738 N N . LYS A 1 96 ? -9.500 2.282 2.692 1.00 85.75 96 LYS A N 1
ATOM 739 C CA . LYS A 1 96 ? -8.415 1.357 2.362 1.00 85.75 96 LYS A CA 1
ATOM 740 C C . LYS A 1 96 ? -8.534 0.791 0.950 1.00 85.75 96 LYS A C 1
ATOM 742 O O . LYS A 1 96 ? -7.525 0.650 0.264 1.00 85.75 96 LYS A O 1
ATOM 747 N N . ARG A 1 97 ? -9.746 0.470 0.488 1.00 88.88 97 ARG A N 1
ATOM 748 C CA . ARG A 1 97 ? -9.973 0.022 -0.896 1.00 88.88 97 ARG A CA 1
ATOM 749 C C . ARG A 1 97 ? -9.626 1.111 -1.906 1.00 88.88 97 ARG A C 1
ATOM 751 O O . ARG A 1 97 ? -9.029 0.794 -2.931 1.00 88.88 97 ARG A O 1
ATOM 758 N N . ALA A 1 98 ? -9.959 2.368 -1.617 1.00 86.62 98 ALA A N 1
ATOM 759 C CA . ALA A 1 98 ? -9.599 3.494 -2.472 1.00 86.62 98 ALA A CA 1
ATOM 760 C C . ALA A 1 98 ? -8.074 3.692 -2.541 1.00 86.62 98 ALA A C 1
ATOM 762 O O . ALA A 1 98 ? -7.530 3.828 -3.635 1.00 86.62 98 ALA A O 1
ATOM 763 N N . GLU A 1 99 ? -7.373 3.616 -1.405 1.00 85.56 99 GLU A N 1
ATOM 764 C CA . GLU A 1 99 ? -5.903 3.650 -1.365 1.00 85.56 99 GLU A CA 1
ATOM 765 C C . GLU A 1 99 ? -5.273 2.509 -2.172 1.00 85.56 99 GLU A C 1
ATOM 767 O O . GLU A 1 99 ? -4.328 2.731 -2.925 1.00 85.56 99 GLU A O 1
ATOM 772 N N . ILE A 1 100 ? -5.796 1.285 -2.029 1.00 89.25 100 ILE A N 1
ATOM 773 C CA . ILE A 1 100 ? -5.322 0.115 -2.781 1.00 89.25 100 ILE A CA 1
ATOM 774 C C . ILE A 1 100 ? -5.524 0.326 -4.283 1.00 89.25 100 ILE A C 1
ATOM 776 O O . ILE A 1 100 ? -4.622 0.022 -5.060 1.00 89.25 100 ILE A O 1
ATOM 780 N N . ALA A 1 101 ? -6.677 0.853 -4.701 1.00 90.50 101 ALA A N 1
ATOM 781 C CA . ALA A 1 101 ? -6.954 1.123 -6.109 1.00 90.50 101 ALA A CA 1
ATOM 782 C C . ALA A 1 101 ? -5.989 2.167 -6.692 1.00 90.50 101 ALA A C 1
ATOM 784 O O . ALA A 1 101 ? -5.484 1.987 -7.798 1.00 90.50 101 ALA A O 1
ATOM 785 N N . GLU A 1 102 ? -5.692 3.230 -5.944 1.00 90.44 102 GLU A N 1
ATOM 786 C CA . GLU A 1 102 ? -4.745 4.258 -6.380 1.00 90.44 102 GLU A CA 1
ATOM 787 C C . GLU A 1 102 ? -3.308 3.723 -6.442 1.00 90.44 102 GLU A C 1
ATOM 789 O O . GLU A 1 102 ? -2.612 3.917 -7.439 1.00 90.44 102 GLU A O 1
ATOM 794 N N . ALA A 1 103 ? -2.882 2.960 -5.432 1.00 89.12 103 ALA A N 1
ATOM 795 C CA . ALA A 1 103 ? -1.595 2.267 -5.457 1.00 89.12 103 ALA A CA 1
ATOM 796 C C . ALA A 1 103 ? -1.498 1.281 -6.635 1.00 89.12 103 ALA A C 1
ATOM 798 O O . ALA A 1 103 ? -0.433 1.153 -7.241 1.00 89.12 103 ALA A O 1
ATOM 799 N N . GLY A 1 104 ? -2.610 0.628 -6.987 1.00 93.88 104 GLY A N 1
ATOM 800 C CA . GLY A 1 104 ? -2.734 -0.232 -8.160 1.00 93.88 104 GLY A CA 1
ATOM 801 C C . GLY A 1 104 ? -2.429 0.507 -9.462 1.00 93.88 104 GLY A C 1
ATOM 802 O O . GLY A 1 104 ? -1.607 0.027 -10.234 1.00 93.88 104 GLY A O 1
ATOM 803 N N . LYS A 1 105 ? -2.991 1.704 -9.666 1.00 94.38 105 LYS A N 1
ATOM 804 C CA . LYS A 1 105 ? -2.709 2.534 -10.855 1.00 94.38 105 LYS A CA 1
ATOM 805 C C . LYS A 1 105 ? -1.249 2.968 -10.937 1.00 94.38 105 LYS A C 1
ATOM 807 O O . LYS A 1 105 ? -0.633 2.895 -11.993 1.00 94.38 105 LYS A O 1
ATOM 812 N N . VAL A 1 106 ? -0.666 3.385 -9.812 1.00 92.06 106 VAL A N 1
ATOM 813 C CA . VAL A 1 106 ? 0.761 3.747 -9.761 1.00 92.06 106 VAL A CA 1
ATOM 814 C C . VAL A 1 106 ? 1.638 2.539 -10.093 1.00 92.06 106 VAL A C 1
ATOM 816 O O . VAL A 1 106 ? 2.669 2.673 -10.752 1.00 92.06 106 VAL A O 1
ATOM 819 N N . HIS A 1 107 ? 1.257 1.350 -9.626 1.00 93.44 107 HIS A N 1
ATOM 820 C CA . HIS A 1 107 ? 1.973 0.125 -9.949 1.00 93.44 107 HIS A CA 1
ATOM 821 C C . HIS A 1 107 ? 1.822 -0.262 -11.423 1.00 93.44 107 HIS A C 1
ATOM 823 O O . HIS A 1 107 ? 2.819 -0.621 -12.043 1.00 93.44 107 HIS A O 1
ATOM 829 N N . GLU A 1 108 ? 0.619 -0.146 -11.985 1.00 94.25 108 GLU A N 1
ATOM 830 C CA . GLU A 1 108 ? 0.338 -0.376 -13.404 1.00 94.25 108 GLU A CA 1
ATOM 831 C C . GLU A 1 108 ? 1.242 0.484 -14.293 1.00 94.25 108 GLU A C 1
ATOM 833 O O . GLU A 1 108 ? 1.930 -0.059 -15.155 1.00 94.25 108 GLU A O 1
ATOM 838 N N . GLU A 1 109 ? 1.352 1.783 -14.006 1.00 92.00 109 GLU A N 1
ATOM 839 C CA . GLU A 1 109 ? 2.237 2.692 -14.744 1.00 92.00 109 GLU A CA 1
ATOM 840 C C . GLU A 1 109 ? 3.709 2.258 -14.659 1.00 92.00 109 GLU A C 1
ATOM 842 O O . GLU A 1 109 ? 4.429 2.201 -15.655 1.00 92.00 109 GLU A O 1
ATOM 847 N N . ARG A 1 110 ? 4.173 1.852 -13.471 1.00 93.19 110 ARG A N 1
ATOM 848 C CA . ARG A 1 110 ? 5.545 1.341 -13.304 1.00 93.19 110 ARG A CA 1
ATOM 849 C C . ARG A 1 110 ? 5.787 0.061 -14.096 1.00 93.19 110 ARG A C 1
ATOM 851 O O . ARG A 1 110 ? 6.868 -0.105 -14.660 1.00 93.19 110 ARG A O 1
ATOM 858 N N . VAL A 1 111 ? 4.817 -0.852 -14.116 1.00 95.31 111 VAL A N 1
ATOM 859 C CA . VAL A 1 111 ? 4.897 -2.093 -14.894 1.00 95.31 111 VAL A CA 1
ATOM 860 C C . VAL A 1 111 ? 4.917 -1.775 -16.385 1.00 95.31 111 VAL A C 1
ATOM 862 O O . VAL A 1 111 ? 5.762 -2.321 -17.094 1.00 95.31 111 VAL A O 1
ATOM 865 N N . TYR A 1 112 ? 4.065 -0.858 -16.846 1.00 91.31 112 TYR A N 1
ATOM 866 C CA . TYR A 1 112 ? 4.048 -0.378 -18.225 1.00 91.31 112 TYR A CA 1
ATOM 867 C C . TYR A 1 112 ? 5.416 0.171 -18.649 1.00 91.31 112 TYR A C 1
ATOM 869 O O . TYR A 1 112 ? 6.003 -0.324 -19.614 1.00 91.31 112 TYR A O 1
ATOM 877 N N . LEU A 1 113 ? 5.980 1.116 -17.891 1.00 89.69 113 LEU A N 1
ATOM 878 C CA . LEU A 1 113 ? 7.287 1.709 -18.190 1.00 89.69 113 LEU A CA 1
ATOM 879 C C . LEU A 1 113 ? 8.424 0.679 -18.137 1.00 89.69 113 LEU A C 1
ATOM 881 O O . LEU A 1 113 ? 9.295 0.668 -19.009 1.00 89.69 113 LEU A O 1
ATOM 885 N N . SER A 1 114 ? 8.404 -0.220 -17.150 1.00 92.62 114 SER A N 1
ATOM 886 C CA . SER A 1 114 ? 9.380 -1.310 -17.033 1.00 92.62 114 SER A CA 1
ATOM 887 C C . SER A 1 114 ? 9.332 -2.244 -18.246 1.00 92.62 114 SER A C 1
ATOM 889 O O . SER A 1 114 ? 10.366 -2.575 -18.827 1.00 92.62 114 SER A O 1
ATOM 891 N N . HIS A 1 115 ? 8.131 -2.627 -18.682 1.00 93.06 115 HIS A N 1
ATOM 892 C CA . HIS A 1 115 ? 7.962 -3.490 -19.845 1.00 93.06 115 HIS A CA 1
ATOM 893 C C . HIS A 1 115 ? 8.356 -2.780 -21.146 1.00 93.06 115 HIS A C 1
ATOM 895 O O . HIS A 1 115 ? 9.040 -3.364 -21.986 1.00 93.06 115 HIS A O 1
ATOM 901 N N . LYS A 1 116 ? 8.016 -1.492 -21.288 1.00 87.94 116 LYS A N 1
ATOM 902 C CA . LYS A 1 116 ? 8.451 -0.648 -22.411 1.00 87.94 116 LYS A CA 1
ATOM 903 C C . LYS A 1 116 ? 9.980 -0.593 -22.512 1.00 87.94 116 LYS A C 1
ATOM 905 O O . LYS A 1 116 ? 10.513 -0.742 -23.610 1.00 87.94 116 LYS A O 1
ATOM 910 N N . ARG A 1 117 ? 10.689 -0.461 -21.381 1.00 89.62 117 ARG A N 1
ATOM 911 C CA . ARG A 1 117 ? 12.161 -0.550 -21.330 1.00 89.62 117 ARG A CA 1
ATOM 912 C C . ARG A 1 117 ? 12.660 -1.905 -21.827 1.00 89.62 117 ARG A C 1
ATOM 914 O O . ARG A 1 117 ? 13.520 -1.943 -22.697 1.00 89.62 117 ARG A O 1
ATOM 921 N N . GLN A 1 118 ? 12.100 -2.999 -21.314 1.00 93.25 118 GLN A N 1
ATOM 922 C CA . GLN A 1 118 ? 12.521 -4.351 -21.684 1.00 93.25 118 GLN A CA 1
ATOM 923 C C . GLN A 1 118 ? 12.352 -4.627 -23.187 1.00 93.25 118 GLN A C 1
ATOM 925 O O . GLN A 1 118 ? 13.216 -5.240 -23.810 1.00 93.25 118 GLN A O 1
ATOM 930 N N . LEU A 1 119 ? 11.251 -4.164 -23.788 1.00 90.31 119 LEU A N 1
ATOM 931 C CA . LEU A 1 119 ? 11.029 -4.288 -25.231 1.00 90.31 119 LEU A CA 1
ATOM 932 C C . LEU A 1 119 ? 12.091 -3.531 -26.039 1.00 90.31 119 LEU A C 1
ATOM 934 O O . LEU A 1 119 ? 12.576 -4.056 -27.039 1.00 90.31 119 LEU A O 1
ATOM 938 N N . LEU A 1 120 ? 12.479 -2.331 -25.595 1.00 89.62 120 LEU A N 1
ATOM 939 C CA . LEU A 1 120 ? 13.544 -1.554 -26.232 1.00 89.62 120 LEU A CA 1
ATOM 940 C C . LEU A 1 120 ? 14.914 -2.226 -26.087 1.00 89.62 120 LEU A C 1
ATOM 942 O O . LEU A 1 120 ? 15.635 -2.319 -27.075 1.00 89.62 120 LEU A O 1
ATOM 946 N N . GLU A 1 121 ? 15.261 -2.721 -24.896 1.00 91.69 121 GLU A N 1
ATOM 947 C CA . GLU A 1 121 ? 16.523 -3.436 -24.640 1.00 91.69 121 GLU A CA 1
ATOM 948 C C . GLU A 1 121 ? 16.672 -4.649 -25.569 1.00 91.69 121 GLU A C 1
ATOM 950 O O . GLU A 1 121 ? 17.663 -4.764 -26.290 1.00 91.69 121 GLU A O 1
ATOM 955 N N . ASN A 1 122 ? 15.640 -5.495 -25.643 1.00 93.75 122 ASN A N 1
ATOM 956 C CA . ASN A 1 122 ? 15.642 -6.678 -26.505 1.00 93.75 122 ASN A CA 1
ATOM 957 C C . ASN A 1 122 ? 15.822 -6.326 -27.989 1.00 93.75 122 ASN A C 1
ATOM 959 O O . ASN A 1 122 ? 16.524 -7.023 -28.725 1.00 93.75 122 ASN A O 1
ATOM 963 N N . GLU A 1 123 ? 15.170 -5.257 -28.448 1.00 92.62 123 GLU A N 1
ATOM 964 C CA . GLU A 1 123 ? 15.250 -4.838 -29.843 1.00 92.62 123 GLU A CA 1
ATOM 965 C C . GLU A 1 123 ? 16.609 -4.207 -30.170 1.00 92.62 123 GLU A C 1
ATOM 967 O O . GLU A 1 123 ? 17.168 -4.476 -31.234 1.00 92.62 123 GLU A O 1
ATOM 972 N N . ILE A 1 124 ? 17.189 -3.433 -29.247 1.00 91.56 124 ILE A N 1
ATOM 973 C CA . ILE A 1 124 ? 18.551 -2.900 -29.372 1.00 91.56 124 ILE A CA 1
ATOM 974 C C . ILE A 1 124 ? 19.556 -4.044 -29.489 1.00 91.56 124 ILE A C 1
ATOM 976 O O . ILE A 1 124 ? 20.374 -4.033 -30.410 1.00 91.56 124 ILE A O 1
ATOM 980 N N . ASP A 1 125 ? 19.466 -5.057 -28.629 1.00 93.69 125 ASP A N 1
ATOM 981 C CA . ASP A 1 125 ? 20.350 -6.223 -28.686 1.00 93.69 125 ASP A CA 1
ATOM 982 C C . ASP A 1 125 ? 20.206 -6.971 -30.016 1.00 93.69 125 ASP A C 1
ATOM 984 O O . ASP A 1 125 ? 21.200 -7.336 -30.655 1.00 93.69 125 ASP A O 1
ATOM 988 N N . ARG A 1 126 ? 18.969 -7.151 -30.496 1.00 94.75 126 ARG A N 1
ATOM 989 C CA . ARG A 1 126 ? 18.690 -7.763 -31.802 1.00 94.75 126 ARG A CA 1
ATOM 990 C C . ARG A 1 126 ? 19.322 -6.969 -32.947 1.00 94.75 126 ARG A C 1
ATOM 992 O O . ARG A 1 126 ? 19.962 -7.558 -33.822 1.00 94.75 126 ARG A O 1
ATOM 999 N N . LEU A 1 127 ? 19.142 -5.649 -32.960 1.00 91.50 127 LEU A N 1
ATOM 1000 C CA . LEU A 1 127 ? 19.677 -4.760 -33.992 1.00 91.50 127 LEU A CA 1
ATOM 1001 C C . LEU A 1 127 ? 21.206 -4.693 -33.948 1.00 91.50 127 LEU A C 1
ATOM 1003 O O . LEU A 1 127 ? 21.844 -4.722 -35.001 1.00 91.50 127 LEU A O 1
ATOM 1007 N N . ASN A 1 128 ? 21.798 -4.667 -32.756 1.00 89.00 128 ASN A N 1
ATOM 1008 C CA . ASN A 1 128 ? 23.244 -4.666 -32.574 1.00 89.00 128 ASN A CA 1
ATOM 1009 C C . ASN A 1 128 ? 23.872 -5.965 -33.099 1.00 89.00 128 ASN A C 1
ATOM 1011 O O . ASN A 1 128 ? 24.815 -5.927 -33.888 1.00 89.00 128 ASN A O 1
ATOM 1015 N N . ASN A 1 129 ? 23.285 -7.117 -32.760 1.00 89.75 129 ASN A N 1
ATOM 1016 C CA . ASN A 1 129 ? 23.716 -8.413 -33.289 1.00 89.75 129 ASN A CA 1
ATOM 1017 C C . ASN A 1 129 ? 23.605 -8.476 -34.820 1.00 89.75 129 ASN A C 1
ATOM 1019 O O . ASN A 1 129 ? 24.493 -9.002 -35.492 1.00 89.75 129 ASN A O 1
ATOM 1023 N N . TRP A 1 130 ? 22.540 -7.908 -35.393 1.00 90.25 130 TRP A N 1
ATOM 1024 C CA . TRP A 1 130 ? 22.374 -7.824 -36.844 1.00 90.25 130 TRP A CA 1
ATOM 1025 C C . TRP A 1 130 ? 23.432 -6.934 -37.511 1.00 90.25 130 TRP A C 1
ATOM 1027 O O . TRP A 1 130 ? 23.970 -7.308 -38.554 1.00 90.25 130 TRP A O 1
ATOM 1037 N N . LEU A 1 131 ? 23.758 -5.779 -36.917 1.00 86.88 131 LEU A N 1
ATOM 1038 C CA . LEU A 1 131 ? 24.822 -4.899 -37.408 1.00 86.88 131 LEU A CA 1
ATOM 1039 C C . LEU A 1 131 ? 26.177 -5.600 -37.355 1.00 86.88 131 LEU A C 1
ATOM 1041 O O . LEU A 1 131 ? 26.876 -5.625 -38.365 1.00 86.88 131 LEU A O 1
ATOM 1045 N N . TYR A 1 132 ? 26.499 -6.237 -36.228 1.00 84.75 132 TYR A N 1
ATOM 1046 C CA . TYR A 1 132 ? 27.732 -7.002 -36.057 1.00 84.75 132 TYR A CA 1
ATOM 1047 C C . TYR A 1 132 ? 27.881 -8.095 -37.126 1.00 84.75 132 TYR A C 1
ATOM 1049 O O . TYR A 1 132 ? 28.928 -8.208 -37.767 1.00 84.75 132 TYR A O 1
ATOM 1057 N N . ALA A 1 133 ? 26.806 -8.845 -37.396 1.00 86.12 133 ALA A N 1
ATOM 1058 C CA . ALA A 1 133 ? 26.791 -9.875 -38.433 1.00 86.12 133 ALA A CA 1
ATOM 1059 C C . ALA A 1 133 ? 27.015 -9.314 -39.851 1.00 86.12 133 ALA A C 1
ATOM 1061 O O . ALA A 1 133 ? 27.545 -10.016 -40.710 1.00 86.12 133 ALA A O 1
ATOM 1062 N N . LYS A 1 134 ? 26.615 -8.062 -40.110 1.00 83.94 134 LYS A N 1
ATOM 1063 C CA . LYS A 1 134 ? 26.768 -7.411 -41.419 1.00 83.94 134 LYS A CA 1
ATOM 1064 C C . LYS A 1 134 ? 28.114 -6.740 -41.631 1.00 83.94 134 LYS A C 1
ATOM 1066 O O . LYS A 1 134 ? 28.591 -6.717 -42.762 1.00 83.94 134 LYS A O 1
ATOM 1071 N N . THR A 1 135 ? 28.688 -6.142 -40.594 1.00 78.00 135 THR A N 1
ATOM 1072 C CA . THR A 1 135 ? 29.947 -5.402 -40.726 1.00 78.00 135 THR A CA 1
ATOM 1073 C C . THR A 1 135 ? 31.161 -6.316 -40.642 1.00 78.00 135 THR A C 1
ATOM 1075 O O . THR A 1 135 ? 32.196 -5.978 -41.208 1.00 78.00 135 THR A O 1
ATOM 1078 N N . GLY A 1 136 ? 31.046 -7.461 -39.958 1.00 68.12 136 GLY A N 1
ATOM 1079 C CA . GLY A 1 136 ? 32.193 -8.318 -39.668 1.00 68.12 136 GLY A CA 1
ATOM 1080 C C . GLY A 1 136 ? 33.306 -7.554 -38.937 1.00 68.12 136 GLY A C 1
ATOM 1081 O O . GLY A 1 136 ? 33.065 -6.511 -38.324 1.00 68.12 136 GLY A O 1
ATOM 1082 N N . ASN A 1 137 ? 34.538 -8.061 -39.018 1.00 63.03 137 ASN A N 1
ATOM 1083 C CA . ASN A 1 137 ? 35.709 -7.290 -38.602 1.00 63.03 137 ASN A CA 1
ATOM 1084 C C . ASN A 1 137 ? 36.015 -6.222 -39.663 1.00 63.03 137 ASN A C 1
ATOM 1086 O O . ASN A 1 137 ? 35.972 -6.549 -40.850 1.00 63.03 137 ASN A O 1
ATOM 1090 N N . PRO A 1 138 ? 36.375 -4.983 -39.279 1.00 62.09 138 PRO A N 1
ATOM 1091 C CA . PRO A 1 138 ? 36.810 -3.982 -40.241 1.00 62.09 138 PRO A CA 1
ATOM 1092 C C . PRO A 1 138 ? 38.042 -4.507 -40.984 1.00 62.09 138 PRO A C 1
ATOM 1094 O O . PRO A 1 138 ? 39.110 -4.664 -40.391 1.00 62.09 138 PRO A O 1
ATOM 1097 N N . VAL A 1 139 ? 37.891 -4.811 -42.270 1.00 60.59 139 VAL A N 1
ATOM 1098 C CA . VAL A 1 139 ? 39.010 -5.149 -43.152 1.00 60.59 139 VAL A CA 1
ATOM 1099 C C . VAL A 1 139 ? 39.382 -3.878 -43.913 1.00 60.59 139 VAL A C 1
ATOM 1101 O O . VAL A 1 139 ? 38.495 -3.153 -44.363 1.00 60.59 139 VAL A O 1
ATOM 1104 N N . GLU A 1 140 ? 40.679 -3.583 -44.030 1.00 68.44 140 GLU A N 1
ATOM 1105 C CA . GLU A 1 140 ? 41.188 -2.502 -44.892 1.00 68.44 140 GLU A CA 1
ATOM 1106 C C . GLU A 1 140 ? 40.557 -2.578 -46.291 1.00 68.44 140 GLU A C 1
ATOM 1108 O O . GLU A 1 140 ? 40.397 -3.679 -46.817 1.00 68.44 140 GLU A O 1
ATOM 1113 N N . ALA A 1 141 ? 40.238 -1.423 -46.890 1.00 82.44 141 ALA A N 1
ATOM 1114 C CA . ALA A 1 141 ? 39.431 -1.299 -48.108 1.00 82.44 141 ALA A CA 1
ATOM 1115 C C . ALA A 1 141 ? 39.959 -2.175 -49.274 1.00 82.44 141 ALA A C 1
ATOM 1117 O O . ALA A 1 141 ? 40.905 -1.775 -49.969 1.00 82.44 141 ALA A O 1
ATOM 1118 N N . PRO A 1 142 ? 39.375 -3.366 -49.519 1.00 83.62 142 PRO A N 1
ATOM 1119 C CA . PRO A 1 142 ? 39.979 -4.366 -50.398 1.00 83.62 142 PRO A CA 1
ATOM 1120 C C . PRO A 1 142 ? 39.991 -3.922 -51.865 1.00 83.62 142 PRO A C 1
ATOM 1122 O O . PRO A 1 142 ? 40.921 -4.238 -52.609 1.00 83.62 142 PRO A O 1
ATOM 1125 N N . GLU A 1 143 ? 39.010 -3.124 -52.280 1.00 87.88 143 GLU A N 1
ATOM 1126 C CA . GLU A 1 143 ? 38.954 -2.519 -53.606 1.00 87.88 143 GLU A CA 1
ATOM 1127 C C . GLU A 1 143 ? 40.094 -1.516 -53.810 1.00 87.88 143 GLU A C 1
ATOM 1129 O O . GLU A 1 143 ? 40.718 -1.506 -54.872 1.00 87.88 143 GLU A O 1
ATOM 1134 N N . LEU A 1 144 ? 40.418 -0.715 -52.788 1.00 89.12 144 LEU A N 1
ATOM 1135 C CA . LEU A 1 144 ? 41.518 0.250 -52.852 1.00 89.12 144 LEU A CA 1
ATOM 1136 C C . LEU A 1 144 ? 42.878 -0.452 -52.863 1.00 89.12 144 LEU A C 1
ATOM 1138 O O . LEU A 1 144 ? 43.749 -0.062 -53.638 1.00 89.12 144 LEU A O 1
ATOM 1142 N N . LYS A 1 145 ? 43.042 -1.537 -52.094 1.00 89.00 145 LYS A N 1
ATOM 1143 C CA . LYS A 1 145 ? 44.243 -2.386 -52.161 1.00 89.00 145 LYS A CA 1
ATOM 1144 C C . LYS A 1 145 ? 44.466 -2.959 -53.553 1.00 89.00 145 LYS A C 1
ATOM 1146 O O . LYS A 1 145 ? 45.571 -2.878 -54.083 1.00 89.00 145 LYS A O 1
ATOM 1151 N N . LYS A 1 146 ? 43.408 -3.500 -54.164 1.00 88.69 146 LYS A N 1
ATOM 1152 C CA . LYS A 1 146 ? 43.473 -4.071 -55.512 1.00 88.69 146 LYS A CA 1
ATOM 1153 C C . LYS A 1 146 ? 43.909 -3.029 -56.544 1.00 88.69 146 LYS A C 1
ATOM 1155 O O . LYS A 1 146 ? 44.714 -3.346 -57.414 1.00 88.69 146 LYS A O 1
ATOM 1160 N N . LEU A 1 147 ? 43.401 -1.800 -56.444 1.00 90.69 147 LEU A N 1
ATOM 1161 C CA . LEU A 1 147 ? 43.792 -0.699 -57.330 1.00 90.69 147 LEU A CA 1
ATOM 1162 C C . LEU A 1 147 ? 45.232 -0.224 -57.083 1.00 90.69 147 LEU A C 1
ATOM 1164 O O . LEU A 1 147 ? 45.922 0.131 -58.034 1.00 90.69 147 LEU A O 1
ATOM 1168 N N . ALA A 1 148 ? 45.704 -0.283 -55.837 1.00 89.62 148 ALA A N 1
ATOM 1169 C CA . ALA A 1 148 ? 47.086 0.012 -55.464 1.00 89.62 148 ALA A CA 1
ATOM 1170 C C . ALA A 1 148 ? 48.088 -1.102 -55.842 1.00 89.62 148 ALA A C 1
ATOM 1172 O O . ALA A 1 148 ? 49.285 -0.931 -55.638 1.00 89.62 148 ALA A O 1
ATOM 1173 N N . GLY A 1 149 ? 47.624 -2.234 -56.387 1.00 91.25 149 GLY A N 1
ATOM 1174 C CA . GLY A 1 149 ? 48.474 -3.381 -56.728 1.00 91.25 149 GLY A CA 1
ATOM 1175 C C . GLY A 1 149 ? 48.910 -4.225 -55.525 1.00 91.25 149 GLY A C 1
ATOM 1176 O O . GLY A 1 149 ? 49.812 -5.049 -55.659 1.00 91.25 149 GLY A O 1
ATOM 1177 N N . LEU A 1 150 ? 48.268 -4.038 -54.369 1.00 90.12 150 LEU A N 1
ATOM 1178 C CA . LEU A 1 150 ? 48.608 -4.701 -53.113 1.00 90.12 150 LEU A CA 1
ATOM 1179 C C . LEU A 1 150 ? 47.952 -6.083 -53.002 1.00 90.12 150 LEU A C 1
ATOM 1181 O O . LEU A 1 150 ? 46.795 -6.290 -53.387 1.00 90.12 150 LEU A O 1
ATOM 1185 N N . LYS A 1 151 ? 48.677 -7.032 -52.411 1.00 87.25 151 LYS A N 1
ATOM 1186 C CA . LYS A 1 151 ? 48.149 -8.338 -52.005 1.00 87.25 151 LYS A CA 1
ATOM 1187 C C . LYS A 1 151 ? 47.259 -8.208 -50.771 1.00 87.25 151 LYS A C 1
ATOM 1189 O O . LYS A 1 151 ? 47.289 -7.227 -50.035 1.00 87.25 151 LYS A O 1
ATOM 1194 N N . TYR A 1 152 ? 46.484 -9.258 -50.508 1.00 78.44 152 TYR A N 1
ATOM 1195 C CA . TYR A 1 152 ? 45.548 -9.309 -49.382 1.00 78.44 152 TYR A CA 1
ATOM 1196 C C . TYR A 1 152 ? 46.199 -8.992 -48.018 1.00 78.44 152 TYR A C 1
ATOM 1198 O O . TYR A 1 152 ? 45.595 -8.310 -47.190 1.00 78.44 152 TYR A O 1
ATOM 1206 N N . ASN A 1 153 ? 47.436 -9.450 -47.801 1.00 84.06 153 ASN A N 1
ATOM 1207 C CA . ASN A 1 153 ? 48.203 -9.271 -46.564 1.00 84.06 153 ASN A CA 1
ATOM 1208 C C . ASN A 1 153 ? 49.059 -7.991 -46.525 1.00 84.06 153 ASN A C 1
ATOM 1210 O O . ASN A 1 153 ? 49.816 -7.809 -45.577 1.00 84.06 153 ASN A O 1
ATOM 1214 N N . GLU A 1 154 ? 48.970 -7.133 -47.541 1.00 86.12 154 GLU A N 1
ATOM 1215 C CA . GLU A 1 154 ? 49.707 -5.871 -47.625 1.00 86.12 154 GLU A CA 1
ATOM 1216 C C . GLU A 1 154 ? 48.775 -4.696 -47.304 1.00 86.12 154 GLU A C 1
ATOM 1218 O O . GLU A 1 154 ? 47.595 -4.719 -47.659 1.00 86.12 154 GLU A O 1
ATOM 1223 N N . SER A 1 155 ? 49.293 -3.676 -46.619 1.00 86.81 155 SER A N 1
ATOM 1224 C CA . SER A 1 155 ? 48.526 -2.504 -46.171 1.00 86.81 155 SER A CA 1
ATOM 1225 C C . SER A 1 155 ? 48.792 -1.276 -47.037 1.00 86.81 155 SER A C 1
ATOM 1227 O O . SER A 1 155 ? 49.883 -1.094 -47.580 1.00 86.81 155 SER A O 1
ATOM 1229 N N . ILE A 1 156 ? 47.803 -0.384 -47.128 1.00 87.25 156 ILE A N 1
ATOM 1230 C CA . ILE A 1 156 ? 47.931 0.886 -47.854 1.00 87.25 156 ILE A CA 1
ATOM 1231 C C . ILE A 1 156 ? 48.866 1.826 -47.071 1.00 87.25 156 ILE A C 1
ATOM 1233 O O . ILE A 1 156 ? 48.474 2.423 -46.067 1.00 87.25 156 ILE A O 1
ATOM 1237 N N . SER A 1 157 ? 50.111 1.968 -47.541 1.00 88.44 157 SER A N 1
ATOM 1238 C CA . SER A 1 157 ? 51.095 2.916 -46.984 1.00 88.44 157 SER A CA 1
ATOM 1239 C C . SER A 1 157 ? 50.655 4.380 -47.170 1.00 88.44 157 SER A C 1
ATOM 1241 O O . SER A 1 157 ? 50.323 4.770 -48.293 1.00 88.44 157 SER A O 1
ATOM 1243 N N . PRO A 1 158 ? 50.725 5.228 -46.125 1.00 85.19 158 PRO A N 1
ATOM 1244 C CA . PRO A 1 158 ? 50.425 6.658 -46.231 1.00 85.19 158 PRO A CA 1
ATOM 1245 C C . PRO A 1 158 ? 51.343 7.436 -47.180 1.00 85.19 158 PRO A C 1
ATOM 1247 O O . PRO A 1 158 ? 50.960 8.510 -47.632 1.00 85.19 158 PRO A O 1
ATOM 1250 N N . VAL A 1 159 ? 52.545 6.918 -47.462 1.00 88.12 159 VAL A N 1
ATOM 1251 C CA . VAL A 1 159 ? 53.558 7.598 -48.286 1.00 88.12 159 VAL A CA 1
ATOM 1252 C C . VAL A 1 159 ? 53.567 7.041 -49.709 1.00 88.12 159 VAL A C 1
ATOM 1254 O O . VAL A 1 159 ? 53.442 7.798 -50.665 1.00 88.12 159 VAL A O 1
ATOM 1257 N N . GLU A 1 160 ? 53.660 5.719 -49.863 1.00 88.75 160 GLU A N 1
ATOM 1258 C CA . GLU A 1 160 ? 53.780 5.075 -51.184 1.00 88.75 160 GLU A CA 1
ATOM 1259 C C . GLU A 1 160 ? 52.439 4.994 -51.927 1.00 88.75 160 GLU A C 1
ATOM 1261 O O . GLU A 1 160 ? 52.400 5.007 -53.154 1.00 88.75 160 GLU A O 1
ATOM 1266 N N . HIS A 1 161 ? 51.328 4.965 -51.186 1.00 92.19 161 HIS A N 1
ATOM 1267 C CA . HIS A 1 161 ? 49.974 4.831 -51.726 1.00 92.19 161 HIS A CA 1
ATOM 1268 C C . HIS A 1 161 ? 49.098 6.032 -51.342 1.00 92.19 161 HIS A C 1
ATOM 1270 O O . HIS A 1 161 ? 47.887 5.887 -51.167 1.00 92.19 161 HIS A O 1
ATOM 1276 N N . ALA A 1 162 ? 49.702 7.220 -51.203 1.00 91.19 162 ALA A N 1
ATOM 1277 C CA . ALA A 1 162 ? 49.050 8.420 -50.673 1.00 91.19 162 ALA A CA 1
ATOM 1278 C C . ALA A 1 162 ? 47.662 8.724 -51.291 1.00 91.19 162 ALA A C 1
ATOM 1280 O O . ALA A 1 162 ? 46.730 8.939 -50.514 1.00 91.19 162 ALA A O 1
ATOM 1281 N N . PRO A 1 163 ? 47.443 8.640 -52.625 1.00 92.25 163 PRO A N 1
ATOM 1282 C CA . PRO A 1 163 ? 46.117 8.879 -53.206 1.00 92.25 163 PRO A CA 1
ATOM 1283 C C . PRO A 1 163 ? 45.051 7.868 -52.753 1.00 92.25 163 PRO A C 1
ATOM 1285 O O . PRO A 1 163 ? 43.903 8.232 -52.503 1.00 92.25 163 PRO A O 1
ATOM 1288 N N . TYR A 1 164 ? 45.425 6.593 -52.605 1.00 91.69 164 TYR A N 1
ATOM 1289 C CA . TYR A 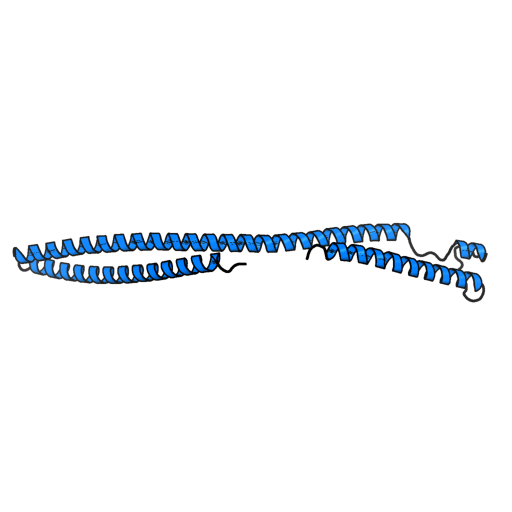1 164 ? 44.524 5.540 -52.126 1.00 91.69 164 TYR A CA 1
ATOM 1290 C C . TYR A 1 164 ? 44.245 5.689 -50.633 1.00 91.69 164 TYR A C 1
ATOM 1292 O O . TYR A 1 164 ? 43.113 5.479 -50.198 1.00 91.69 164 TYR A O 1
ATOM 1300 N N . LYS A 1 165 ? 45.251 6.104 -49.852 1.00 89.06 165 LYS A N 1
ATOM 1301 C CA . LYS A 1 165 ? 45.078 6.368 -48.423 1.00 89.06 165 LYS A CA 1
ATOM 1302 C C . LYS A 1 165 ? 44.147 7.550 -48.175 1.00 89.06 165 LYS A C 1
ATOM 1304 O O . LYS A 1 165 ? 43.282 7.480 -47.307 1.00 89.06 165 LYS A O 1
ATOM 1309 N N . GLU A 1 166 ? 44.290 8.618 -48.951 1.00 91.00 166 GLU A N 1
ATOM 1310 C CA . GLU A 1 166 ? 43.400 9.776 -48.882 1.00 91.00 166 GLU A CA 1
ATOM 1311 C C . GLU A 1 166 ? 41.956 9.398 -49.247 1.00 91.00 166 GLU A C 1
ATOM 1313 O O . GLU A 1 166 ? 41.018 9.792 -48.552 1.00 91.00 166 GLU A O 1
ATOM 1318 N N . ALA A 1 167 ? 41.768 8.588 -50.295 1.00 91.06 167 ALA A N 1
ATOM 1319 C CA . ALA A 1 167 ? 40.454 8.082 -50.686 1.00 91.06 167 ALA A CA 1
ATOM 1320 C C . ALA A 1 167 ? 39.817 7.196 -49.598 1.00 91.06 167 ALA A C 1
ATOM 1322 O O . ALA A 1 167 ? 38.629 7.347 -49.311 1.00 91.06 167 ALA A O 1
ATOM 1323 N N . GLU A 1 168 ? 40.599 6.320 -48.958 1.00 89.19 168 GLU A N 1
ATOM 1324 C CA . GLU A 1 168 ? 40.152 5.499 -47.826 1.00 89.19 168 GLU A CA 1
ATOM 1325 C C . GLU A 1 168 ? 39.668 6.377 -46.664 1.00 89.19 168 GLU A C 1
ATOM 1327 O O . GLU A 1 168 ? 38.552 6.198 -46.176 1.00 89.19 168 GLU A O 1
ATOM 1332 N N . LEU A 1 169 ? 40.471 7.362 -46.249 1.00 89.19 169 LEU A N 1
ATOM 1333 C CA . LEU A 1 169 ? 40.129 8.260 -45.141 1.00 89.19 169 LEU A CA 1
ATOM 1334 C C . LEU A 1 169 ? 38.864 9.074 -45.436 1.00 89.19 169 LEU A C 1
ATOM 1336 O O . LEU A 1 169 ? 37.972 9.137 -44.589 1.00 89.19 169 LEU A O 1
ATOM 1340 N N . LYS A 1 170 ? 38.738 9.620 -46.653 1.00 91.75 170 LYS A N 1
ATOM 1341 C CA . LYS A 1 170 ? 37.531 10.335 -47.097 1.00 91.75 170 LYS A CA 1
ATOM 1342 C C . LYS A 1 170 ? 36.293 9.439 -47.072 1.00 91.75 170 LYS A C 1
ATOM 1344 O O . LYS A 1 170 ? 35.232 9.881 -46.635 1.00 91.75 170 LYS A O 1
ATOM 1349 N N . ALA A 1 171 ? 36.408 8.187 -47.515 1.00 89.75 171 ALA A N 1
ATOM 1350 C CA . ALA A 1 171 ? 35.299 7.235 -47.492 1.00 89.75 171 ALA A CA 1
ATOM 1351 C C . ALA A 1 171 ? 34.887 6.860 -46.058 1.00 89.75 171 ALA A C 1
ATOM 1353 O O . ALA A 1 171 ? 33.691 6.806 -45.760 1.00 89.75 171 ALA A O 1
ATOM 1354 N N . VAL A 1 172 ? 35.856 6.660 -45.157 1.00 88.31 172 VAL A N 1
ATOM 1355 C CA . VAL A 1 172 ? 35.604 6.407 -43.729 1.00 88.31 172 VAL A CA 1
ATOM 1356 C C . VAL A 1 172 ? 34.876 7.586 -43.088 1.00 88.31 172 VAL A C 1
ATOM 1358 O O . VAL A 1 172 ? 33.874 7.386 -42.402 1.00 88.31 172 VAL A O 1
ATOM 1361 N N . GLU A 1 173 ? 35.345 8.811 -43.317 1.00 91.69 173 GLU A N 1
ATOM 1362 C CA . GLU A 1 173 ? 34.730 10.016 -42.761 1.00 91.69 173 GLU A CA 1
ATOM 1363 C C . GLU A 1 173 ? 33.315 10.237 -43.311 1.00 91.69 173 GLU A C 1
ATOM 1365 O O . GLU A 1 173 ? 32.373 10.409 -42.539 1.00 91.69 173 GLU A O 1
ATOM 1370 N N . ALA A 1 174 ? 33.122 10.111 -44.628 1.00 91.56 174 ALA A N 1
ATOM 1371 C CA . ALA A 1 174 ? 31.802 10.208 -45.247 1.00 91.56 174 ALA A CA 1
ATOM 1372 C C . ALA A 1 174 ? 30.825 9.143 -44.714 1.00 91.56 174 ALA A C 1
ATOM 1374 O O . ALA A 1 174 ? 29.651 9.440 -44.468 1.00 91.56 174 ALA A O 1
ATOM 1375 N N . GLY A 1 175 ? 31.305 7.912 -44.507 1.00 90.00 175 GLY A N 1
ATOM 1376 C CA . GLY A 1 175 ? 30.539 6.830 -43.893 1.00 90.00 175 GLY A CA 1
ATOM 1377 C C . GLY A 1 175 ? 30.138 7.140 -42.449 1.00 90.00 175 GLY A C 1
ATOM 1378 O O . GLY A 1 175 ? 28.968 6.980 -42.098 1.00 90.00 175 GLY A O 1
ATOM 1379 N N . ARG A 1 176 ? 31.072 7.645 -41.631 1.00 9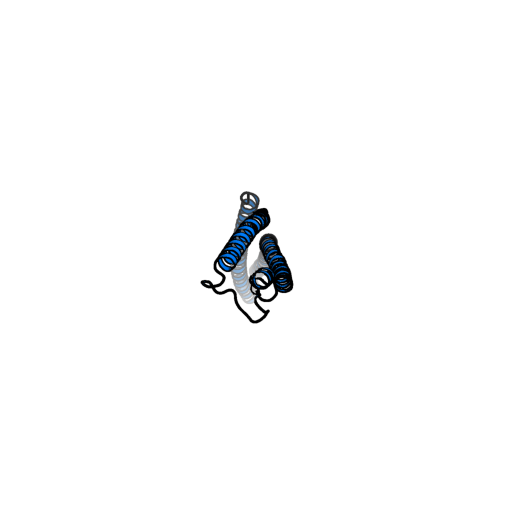1.19 176 ARG A N 1
ATOM 1380 C CA . ARG A 1 176 ? 30.820 8.060 -40.238 1.00 91.19 176 ARG A CA 1
ATOM 1381 C C . ARG A 1 176 ? 29.802 9.192 -40.154 1.00 91.19 176 ARG A C 1
ATOM 1383 O O . ARG A 1 176 ? 28.858 9.098 -39.375 1.00 91.19 176 ARG A O 1
ATOM 1390 N N . GLU A 1 177 ? 29.938 10.216 -40.989 1.00 93.75 177 GLU A N 1
ATOM 1391 C CA . GLU A 1 177 ? 29.005 11.345 -41.024 1.00 93.75 177 GLU A CA 1
ATOM 1392 C C . GLU A 1 177 ? 27.605 10.930 -41.485 1.00 93.75 177 GLU A C 1
ATOM 1394 O O . GLU A 1 177 ? 26.596 11.390 -40.947 1.00 93.75 177 GLU A O 1
ATOM 1399 N N . LYS A 1 178 ? 27.511 10.014 -42.456 1.00 93.69 178 LYS A N 1
ATOM 1400 C CA . LYS A 1 178 ? 26.223 9.431 -42.844 1.00 93.69 178 LYS A CA 1
ATOM 1401 C C . LYS A 1 178 ? 25.593 8.659 -41.682 1.00 93.69 178 LYS A C 1
ATOM 1403 O O . LYS A 1 178 ? 24.432 8.909 -41.370 1.00 93.69 178 LYS A O 1
ATOM 1408 N N . ALA A 1 179 ? 26.359 7.787 -41.024 1.00 90.62 179 ALA A N 1
ATOM 1409 C CA . ALA A 1 179 ? 25.883 7.010 -39.882 1.00 90.62 179 ALA A CA 1
ATOM 1410 C C . ALA A 1 179 ? 25.405 7.909 -38.732 1.00 90.62 179 ALA A C 1
ATOM 1412 O O . ALA A 1 179 ? 24.343 7.659 -38.169 1.00 90.62 179 ALA A O 1
ATOM 1413 N N . LYS A 1 180 ? 26.134 8.992 -38.430 1.00 93.56 180 LYS A N 1
ATOM 1414 C CA . LYS A 1 180 ? 25.752 9.970 -37.406 1.00 93.56 180 LYS A CA 1
ATOM 1415 C C . LYS A 1 180 ? 24.406 10.628 -37.715 1.00 93.56 180 LYS A C 1
ATOM 1417 O O . LYS A 1 180 ? 23.522 10.624 -36.864 1.00 93.56 180 LYS A O 1
ATOM 1422 N N . ARG A 1 181 ? 24.213 11.125 -38.942 1.00 93.94 181 ARG A N 1
ATOM 1423 C CA . ARG A 1 181 ? 22.936 11.734 -39.362 1.00 93.94 181 ARG A CA 1
ATOM 1424 C C . ARG A 1 181 ? 21.767 10.754 -39.307 1.00 93.94 181 ARG A C 1
ATOM 1426 O O . ARG A 1 181 ? 20.662 11.138 -38.928 1.00 93.94 181 ARG A O 1
ATOM 1433 N N . ASP A 1 182 ? 21.986 9.507 -39.716 1.00 91.50 182 ASP A N 1
ATOM 1434 C CA . ASP A 1 182 ? 20.943 8.480 -39.679 1.00 91.50 182 ASP A CA 1
ATOM 1435 C C . ASP A 1 182 ? 20.608 8.085 -38.227 1.00 91.50 182 ASP A C 1
ATOM 1437 O O . ASP A 1 182 ? 19.432 7.937 -37.890 1.00 91.50 182 ASP A O 1
ATOM 1441 N N . PHE A 1 183 ? 21.608 8.024 -37.340 1.00 91.44 183 PHE A N 1
ATOM 1442 C CA . PHE A 1 183 ? 21.419 7.791 -35.906 1.00 91.44 183 PHE A CA 1
ATOM 1443 C C . PHE A 1 183 ? 20.652 8.929 -35.218 1.00 91.44 183 PHE A C 1
ATOM 1445 O O . PHE A 1 183 ? 19.716 8.669 -34.468 1.00 91.44 183 PHE A O 1
ATOM 1452 N N . GLU A 1 184 ? 20.978 10.190 -35.505 1.00 94.00 184 GLU A N 1
ATOM 1453 C CA . GLU A 1 184 ? 20.260 11.350 -34.954 1.00 94.00 184 GLU A CA 1
ATOM 1454 C C . GLU A 1 184 ? 18.766 11.331 -35.322 1.00 94.00 184 GLU A C 1
ATOM 1456 O O . GLU A 1 184 ? 17.910 11.616 -34.482 1.00 94.00 184 GLU A O 1
ATOM 1461 N N . LYS A 1 185 ? 18.425 10.931 -36.556 1.00 93.44 185 LYS A N 1
ATOM 1462 C CA . LYS A 1 185 ? 17.024 10.761 -36.981 1.00 93.44 185 LYS A CA 1
ATOM 1463 C C . LYS A 1 185 ? 16.319 9.645 -36.215 1.00 93.44 185 LYS A C 1
ATOM 1465 O O . LYS A 1 185 ? 15.177 9.836 -35.802 1.00 93.44 185 LYS A O 1
ATOM 1470 N N . LEU A 1 186 ? 16.986 8.505 -36.029 1.00 90.31 186 LEU A N 1
ATOM 1471 C CA . LEU A 1 186 ? 16.453 7.390 -35.246 1.00 90.31 186 LEU A CA 1
ATOM 1472 C C . LEU A 1 186 ? 16.208 7.813 -33.792 1.00 90.31 186 LEU A C 1
ATOM 1474 O O . LEU A 1 186 ? 15.127 7.576 -33.262 1.00 90.31 186 LEU A O 1
ATOM 1478 N N . MET A 1 187 ? 17.169 8.496 -33.168 1.00 89.25 187 MET A N 1
ATOM 1479 C CA . MET A 1 187 ? 17.037 8.969 -31.790 1.00 89.25 187 MET A CA 1
ATOM 1480 C C . MET A 1 187 ? 15.883 9.949 -31.622 1.00 89.25 187 MET A C 1
ATOM 1482 O O . MET A 1 187 ? 15.164 9.865 -30.633 1.00 89.25 187 MET A O 1
ATOM 1486 N N . LYS A 1 188 ? 15.642 10.824 -32.604 1.00 91.56 188 LYS A N 1
ATOM 1487 C CA . LYS A 1 188 ? 14.460 11.689 -32.588 1.00 91.56 188 LYS A CA 1
ATOM 1488 C C . LYS A 1 188 ? 13.160 10.876 -32.555 1.00 91.56 188 LYS A C 1
ATOM 1490 O O . LYS A 1 188 ? 12.293 11.155 -31.740 1.00 91.56 188 LYS A O 1
ATOM 1495 N N . GLN A 1 189 ? 13.045 9.845 -33.392 1.00 89.12 189 GLN A N 1
ATOM 1496 C CA . GLN A 1 189 ? 11.861 8.975 -33.416 1.00 89.12 189 GLN A CA 1
ATOM 1497 C C . GLN A 1 189 ? 11.686 8.181 -32.114 1.00 89.12 189 GLN A C 1
ATOM 1499 O O . GLN A 1 189 ? 10.561 7.996 -31.654 1.00 89.12 189 GLN A O 1
ATOM 1504 N N . ILE A 1 190 ? 12.790 7.722 -31.518 1.00 87.00 190 ILE A N 1
ATOM 1505 C CA . ILE A 1 190 ? 12.776 7.031 -30.224 1.00 87.00 190 ILE A CA 1
ATOM 1506 C C . ILE A 1 190 ? 12.335 7.991 -29.115 1.00 87.00 190 ILE A C 1
ATOM 1508 O O . ILE A 1 190 ? 11.461 7.631 -28.332 1.00 87.00 190 ILE A O 1
ATOM 1512 N N . ASN A 1 191 ? 12.869 9.213 -29.071 1.00 86.44 191 ASN A N 1
ATOM 1513 C CA . ASN A 1 191 ? 12.476 10.216 -28.080 1.00 86.44 191 ASN A CA 1
ATOM 1514 C C . ASN A 1 191 ? 10.990 10.575 -28.207 1.00 86.44 191 ASN A C 1
ATOM 1516 O O . ASN A 1 191 ? 10.279 10.521 -27.211 1.00 86.44 191 ASN A O 1
ATOM 1520 N N . ASP A 1 192 ? 10.484 10.794 -29.425 1.00 86.12 192 ASP A N 1
ATOM 1521 C CA . ASP A 1 192 ? 9.054 11.045 -29.659 1.00 86.12 192 ASP A CA 1
ATOM 1522 C C . ASP A 1 192 ? 8.170 9.884 -29.144 1.00 86.12 192 ASP A C 1
ATOM 1524 O O . ASP A 1 192 ? 7.063 10.098 -28.646 1.00 86.12 192 ASP A O 1
ATOM 1528 N N . PHE A 1 193 ? 8.635 8.634 -29.259 1.00 79.38 193 PHE A N 1
ATOM 1529 C CA . PHE A 1 193 ? 7.942 7.456 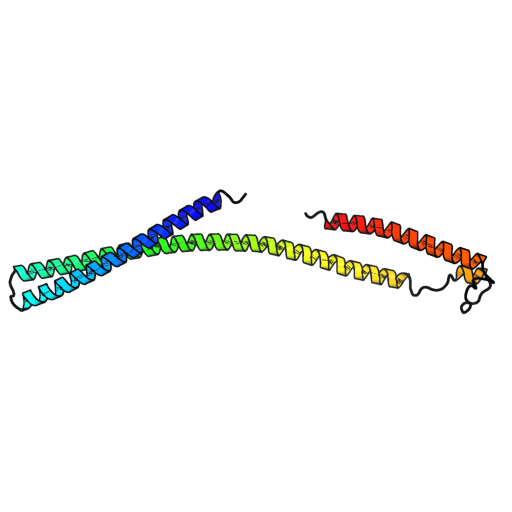-28.721 1.00 79.38 193 PHE A CA 1
ATOM 1530 C C . PHE A 1 193 ? 8.003 7.381 -27.187 1.00 79.38 193 PHE A C 1
ATOM 1532 O O . PHE A 1 193 ? 7.058 6.903 -26.545 1.00 79.38 193 PHE A O 1
ATOM 1539 N N . LEU A 1 194 ? 9.104 7.828 -26.586 1.00 78.31 194 LEU A N 1
ATOM 1540 C CA . LEU A 1 194 ? 9.278 7.871 -25.138 1.00 78.31 194 LEU A CA 1
ATOM 1541 C C . LEU A 1 194 ? 8.425 8.980 -24.505 1.00 78.31 194 LEU A C 1
ATOM 1543 O O . LEU A 1 194 ? 7.708 8.679 -23.555 1.00 78.31 194 LEU A O 1
ATOM 1547 N N . GLU A 1 195 ? 8.415 10.181 -25.088 1.00 76.94 195 GLU A N 1
ATOM 1548 C CA . GLU A 1 195 ? 7.744 11.388 -24.574 1.00 76.94 195 GLU A CA 1
ATOM 1549 C C . GLU A 1 195 ? 6.219 11.395 -24.781 1.00 76.94 195 GLU A C 1
ATOM 1551 O O . GLU A 1 195 ? 5.495 12.019 -24.016 1.00 76.94 195 GLU A O 1
ATOM 1556 N N . LYS A 1 196 ? 5.678 10.648 -25.754 1.00 57.84 196 LYS A N 1
ATOM 1557 C CA . LYS A 1 196 ? 4.224 10.592 -26.039 1.00 57.84 196 LYS A CA 1
ATOM 1558 C C . LYS A 1 196 ? 3.327 9.979 -24.944 1.00 57.84 196 LYS A C 1
ATOM 1560 O O . LYS A 1 196 ? 2.159 9.716 -25.219 1.00 57.84 196 LYS A O 1
ATOM 1565 N N . ASN A 1 197 ? 3.855 9.683 -23.757 1.00 52.28 197 ASN A N 1
ATOM 1566 C CA . ASN A 1 197 ? 3.096 9.091 -22.647 1.00 52.28 197 ASN A CA 1
ATOM 1567 C C . ASN A 1 197 ? 3.165 9.913 -21.341 1.00 52.28 197 ASN A C 1
ATOM 1569 O O . ASN A 1 197 ? 2.738 9.398 -20.312 1.00 52.28 197 ASN A O 1
ATOM 1573 N N . GLU A 1 198 ? 3.680 11.150 -21.377 1.00 46.06 198 GLU A N 1
ATOM 1574 C CA . GLU A 1 198 ? 3.440 12.167 -20.329 1.00 46.06 198 GLU A CA 1
ATOM 1575 C C . GLU A 1 198 ? 2.178 12.989 -20.640 1.00 46.06 198 GLU A C 1
ATOM 1577 O O . GLU A 1 198 ? 1.453 13.340 -19.679 1.00 46.06 198 GLU A O 1
#